Protein AF-A0A8B6GNI0-F1 (afdb_monomer)

Foldseek 3Di:
DPPDDPVVFLCVLVVVVPPPDPLLPDDLQVVLVVLLVSLVCDAGPVRHDAALVVLVVSLVVVQVVCCDPPSNDPDGCQDDPSNVNSNVSNVVSSVVNVVVVSHDDDDDDQCDPVNVVVLCPDPQLDLVDLRNLVSLLVVLCCNAEVPPPCPCVVVDDLQQKDWDADPVPRWIKIFGNDDPPPDPDPPDPPDPGHGIQTADPPDPSGNVVSSVVNSVD

Solvent-accessible surface area (backbone atoms only — not comparable to full-atom values): 13140 Å² total; per-residue (Å²): 135,82,84,74,59,80,65,69,65,72,50,45,71,54,60,77,66,74,57,86,66,64,66,86,74,48,55,63,66,61,40,23,56,50,42,34,51,49,52,72,66,57,51,46,98,88,68,45,77,55,39,35,69,53,52,53,50,50,55,52,48,53,46,50,54,43,45,31,85,91,64,52,44,88,74,46,67,89,76,40,75,77,19,50,65,23,49,50,45,42,51,52,47,41,52,51,28,36,74,73,62,33,57,68,84,86,74,80,79,78,85,46,73,68,57,48,50,57,50,55,72,30,81,65,28,26,71,90,41,75,65,12,32,52,45,34,42,56,48,50,48,45,76,32,64,36,90,76,60,65,79,65,61,84,78,60,55,86,71,45,48,41,79,48,65,42,87,88,79,68,44,44,29,34,31,62,62,64,83,89,76,87,68,98,75,77,91,75,83,76,67,93,70,70,63,47,38,58,50,44,87,94,46,95,76,20,56,36,61,48,41,54,55,59,72,75,105

InterPro domains:
  IPR052787 Mitochondrial antiviral-signaling domain-containing protein [PTHR21446] (9-215)

Mean predicted aligned error: 11.21 Å

Sequence (217 aa):
IVVGSPLSWGLNIWWEKQQHDEFEKFDFVRLNETLCHCYVDLRKGDGERYKASSLESIRHGINRYLKAPPHSKTFDIVKDSPFNDSNANFKAVLAESKRFGLGDVEHFPVINEVDRETLYTSMYLSSTTPTGLANKVQFDIRLYFCRRGIENMHSMTKCTFTIKTDIKTGLKYVTKAKDELTKNHRESDKELVSGVMPESPGSVYCPVASNENYIRR

Radius of gyration: 24.87 Å; Cα contacts (8 Å, |Δi|>4): 192; chains: 1; bounding box: 54×35×63 Å

Organism: Mytilus galloprovincialis (NCBI:txid29158)

Structure (mmCIF,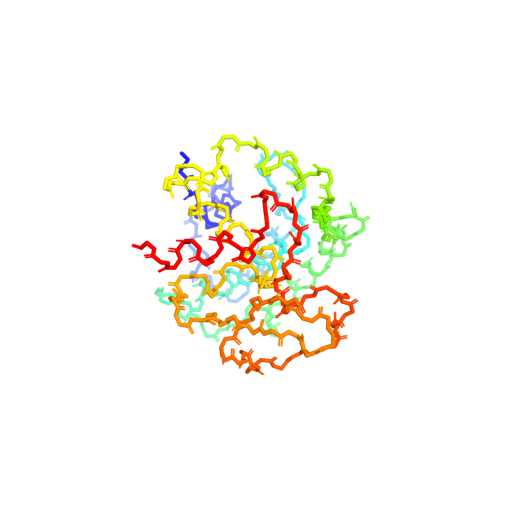 N/CA/C/O backbone):
data_AF-A0A8B6GNI0-F1
#
_entry.id   AF-A0A8B6GNI0-F1
#
loop_
_atom_site.group_PDB
_atom_site.id
_atom_site.type_symbol
_atom_site.label_atom_id
_atom_site.label_alt_id
_atom_site.label_comp_id
_atom_site.label_asym_id
_atom_site.label_entity_id
_atom_site.label_seq_id
_atom_site.pdbx_PDB_ins_code
_atom_site.Cartn_x
_atom_site.Cartn_y
_atom_site.Cartn_z
_atom_site.occupancy
_atom_site.B_iso_or_equiv
_atom_site.auth_seq_id
_atom_site.auth_comp_id
_atom_site.auth_asym_id
_atom_site.auth_atom_id
_atom_site.pdbx_PDB_model_num
ATOM 1 N N . ILE A 1 1 ? 7.442 17.185 7.221 1.00 30.41 1 ILE A N 1
ATOM 2 C CA . ILE A 1 1 ? 7.381 15.908 6.471 1.00 30.41 1 ILE A CA 1
ATOM 3 C C . ILE A 1 1 ? 6.907 16.255 5.071 1.00 30.41 1 ILE A C 1
ATOM 5 O O . ILE A 1 1 ? 5.714 16.411 4.850 1.00 30.41 1 ILE A O 1
ATOM 9 N N . VAL A 1 2 ? 7.847 16.534 4.169 1.00 24.67 2 VAL A N 1
ATOM 10 C CA . VAL A 1 2 ? 7.518 16.794 2.765 1.00 24.67 2 VAL A CA 1
ATOM 11 C C . VAL A 1 2 ? 7.334 15.427 2.125 1.00 24.67 2 VAL A C 1
ATOM 13 O O . VAL A 1 2 ? 8.274 14.641 2.054 1.00 24.67 2 VAL A O 1
ATOM 16 N N . VAL A 1 3 ? 6.097 15.112 1.754 1.00 28.05 3 VAL A N 1
ATOM 17 C CA . VAL A 1 3 ? 5.755 13.886 1.034 1.00 28.05 3 VAL A CA 1
ATOM 18 C C . VAL A 1 3 ? 6.337 14.026 -0.372 1.00 28.05 3 VAL A C 1
ATOM 20 O O . VAL A 1 3 ? 5.748 14.667 -1.239 1.00 28.05 3 VAL A O 1
ATOM 23 N N . GLY A 1 4 ? 7.545 13.500 -0.570 1.00 26.77 4 GLY A N 1
ATOM 24 C CA . GLY A 1 4 ? 8.177 13.420 -1.881 1.00 26.77 4 GLY A CA 1
ATOM 25 C C . GLY A 1 4 ? 7.388 12.466 -2.771 1.00 26.77 4 GLY A C 1
ATOM 26 O O . GLY A 1 4 ? 7.158 11.313 -2.408 1.00 26.77 4 GLY A O 1
ATOM 27 N N . SER A 1 5 ? 6.943 12.963 -3.924 1.00 31.05 5 SER A N 1
ATOM 28 C CA . SER A 1 5 ? 6.314 12.160 -4.973 1.00 31.05 5 SER A CA 1
ATOM 29 C C . SER A 1 5 ? 7.207 10.958 -5.335 1.00 31.05 5 SER A C 1
ATOM 31 O O . SER A 1 5 ? 8.416 11.147 -5.483 1.00 31.05 5 SER A O 1
ATOM 33 N N . PRO A 1 6 ? 6.655 9.749 -5.566 1.00 39.12 6 PRO A N 1
ATOM 34 C CA . PRO A 1 6 ? 7.420 8.584 -6.038 1.00 39.12 6 PRO A CA 1
ATOM 35 C C . PRO A 1 6 ? 8.232 8.857 -7.317 1.00 39.12 6 PRO A C 1
ATOM 37 O O . PRO A 1 6 ? 9.194 8.153 -7.614 1.00 39.12 6 PRO A O 1
ATOM 40 N N . LEU A 1 7 ? 7.857 9.901 -8.064 1.00 41.62 7 LEU A N 1
ATOM 41 C CA . LEU A 1 7 ? 8.540 10.353 -9.271 1.00 41.62 7 LEU A CA 1
ATOM 42 C C . LEU A 1 7 ? 9.922 10.964 -8.989 1.00 41.62 7 LEU A C 1
ATOM 44 O O . LEU A 1 7 ? 10.777 10.901 -9.863 1.00 41.62 7 LEU A O 1
ATOM 48 N N . SER A 1 8 ? 10.191 11.502 -7.790 1.00 33.97 8 SER A N 1
ATOM 49 C CA . SER A 1 8 ? 11.487 12.152 -7.522 1.00 33.97 8 SER A CA 1
ATOM 50 C C . SER A 1 8 ? 12.649 11.164 -7.388 1.00 33.97 8 SER A C 1
ATOM 52 O O . SER A 1 8 ? 13.798 11.575 -7.465 1.00 33.97 8 SER A O 1
ATOM 54 N N . TRP A 1 9 ? 12.370 9.872 -7.192 1.00 38.25 9 TRP A N 1
ATOM 55 C CA . TRP A 1 9 ? 13.404 8.847 -7.002 1.00 38.25 9 TRP A CA 1
ATOM 56 C C . TRP A 1 9 ? 13.747 8.112 -8.302 1.00 38.25 9 TRP A C 1
ATOM 58 O O . TRP A 1 9 ? 14.912 7.822 -8.548 1.00 38.25 9 TRP A O 1
ATOM 68 N N . GLY A 1 10 ? 12.759 7.868 -9.172 1.00 39.59 10 GLY A N 1
ATOM 69 C CA . GLY A 1 10 ? 12.990 7.243 -10.483 1.00 39.59 10 GLY A CA 1
ATOM 70 C C . GLY A 1 10 ? 13.714 8.152 -11.485 1.00 39.59 10 GLY A C 1
ATOM 71 O O . GLY A 1 10 ? 14.417 7.657 -12.361 1.00 39.59 10 GLY A O 1
ATOM 72 N N . LEU A 1 11 ? 13.581 9.475 -11.333 1.00 43.47 11 LEU A N 1
ATOM 73 C CA . LEU A 1 11 ? 14.250 10.473 -12.175 1.00 43.47 11 LEU A CA 1
ATOM 74 C C . LEU A 1 11 ? 15.737 10.684 -11.832 1.00 43.47 11 LEU A C 1
ATOM 76 O O . LEU A 1 11 ? 16.489 11.124 -12.698 1.00 43.47 11 LEU A O 1
ATOM 80 N N . ASN A 1 12 ? 16.195 10.329 -10.625 1.00 42.78 12 ASN A N 1
ATOM 81 C CA . ASN A 1 12 ? 17.588 10.576 -10.219 1.00 42.78 12 ASN A CA 1
ATOM 82 C C . ASN A 1 12 ? 18.618 9.749 -11.006 1.00 42.78 12 ASN A C 1
ATOM 84 O O . ASN A 1 12 ? 19.731 10.213 -11.221 1.00 42.78 12 ASN A O 1
ATOM 88 N N . ILE A 1 13 ? 18.243 8.575 -11.518 1.00 47.28 13 ILE A N 1
ATOM 89 C CA . ILE A 1 13 ? 19.165 7.720 -12.291 1.00 47.28 13 ILE A CA 1
ATOM 90 C C . ILE A 1 13 ? 19.462 8.301 -13.676 1.00 47.28 13 ILE A C 1
ATOM 92 O O . ILE A 1 13 ? 20.547 8.105 -14.217 1.00 47.28 13 ILE A O 1
ATOM 96 N N . TRP A 1 14 ? 18.512 9.052 -14.233 1.00 44.06 14 TRP A N 1
ATOM 97 C CA . TRP A 1 14 ? 18.704 9.792 -15.479 1.00 44.06 14 TRP A CA 1
ATOM 98 C C . TRP A 1 14 ? 19.433 11.120 -15.233 1.00 44.06 14 TRP A C 1
ATOM 100 O O . TRP A 1 14 ? 20.218 11.559 -16.070 1.00 44.06 14 TRP A O 1
ATOM 110 N N . TRP A 1 15 ? 19.234 11.721 -14.055 1.00 43.41 15 TRP A N 1
ATOM 111 C CA . TRP A 1 15 ? 19.858 12.982 -13.652 1.00 43.41 15 TRP A CA 1
ATOM 112 C C . TRP A 1 15 ? 21.364 12.854 -13.353 1.00 43.41 15 TRP A C 1
ATOM 114 O O . TRP A 1 15 ? 22.141 13.724 -13.740 1.00 43.41 15 TRP A O 1
ATOM 124 N N . GLU A 1 16 ? 21.810 11.758 -12.728 1.00 43.91 16 GLU A N 1
ATOM 125 C CA . GLU A 1 16 ? 23.221 11.576 -12.338 1.00 43.91 16 GLU A CA 1
ATOM 126 C C . GLU A 1 16 ? 24.180 11.333 -13.517 1.00 43.91 16 GLU A C 1
ATOM 128 O O . GLU A 1 16 ? 25.381 11.564 -13.386 1.00 43.91 16 GLU A O 1
ATOM 133 N N . LYS A 1 17 ? 23.677 10.923 -14.689 1.00 48.69 17 LYS A N 1
ATOM 134 C CA . LYS A 1 17 ? 24.512 10.605 -15.864 1.00 48.69 17 LYS A CA 1
ATOM 135 C C . LYS A 1 17 ? 24.658 11.734 -16.892 1.00 48.69 17 LYS A C 1
ATOM 137 O O . LYS A 1 17 ? 25.189 11.480 -17.969 1.00 48.69 17 LYS A O 1
ATOM 142 N N . GLN A 1 18 ? 24.217 12.964 -16.595 1.00 44.62 18 GLN A N 1
ATOM 143 C CA . GLN A 1 18 ? 24.329 14.126 -17.503 1.00 44.62 18 GLN A CA 1
ATOM 144 C C . GLN A 1 18 ? 23.826 13.876 -18.944 1.00 44.62 18 GLN A C 1
ATOM 146 O O . GLN A 1 18 ? 24.254 14.544 -19.885 1.00 44.62 18 GLN A O 1
ATOM 151 N N . GLN A 1 19 ? 22.890 12.947 -19.150 1.00 48.94 19 GLN A N 1
ATOM 152 C CA . GLN A 1 19 ? 22.183 12.843 -20.422 1.00 48.94 19 GLN A CA 1
ATOM 153 C C . GLN A 1 19 ? 20.9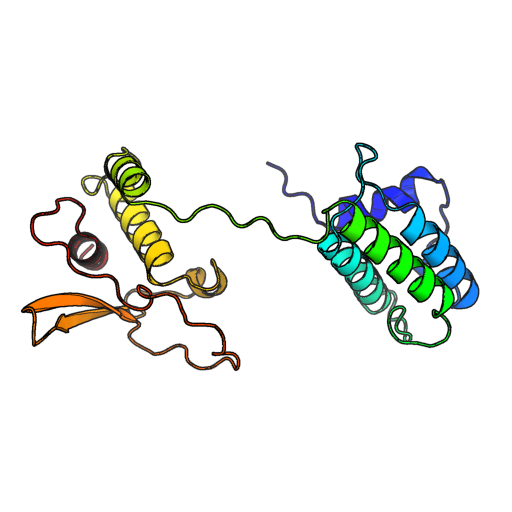49 13.738 -20.348 1.00 48.94 19 GLN A C 1
ATOM 155 O O . GLN A 1 19 ? 19.885 13.327 -19.904 1.00 48.94 19 GLN A O 1
ATOM 160 N N . HIS A 1 20 ? 21.113 14.985 -20.791 1.00 51.62 20 HIS A N 1
ATOM 161 C CA . HIS A 1 20 ? 20.029 15.957 -20.993 1.00 51.62 20 HIS A CA 1
ATOM 162 C C . HIS A 1 20 ? 19.099 15.608 -22.167 1.00 51.62 20 HIS A C 1
ATOM 164 O O . HIS A 1 20 ? 18.292 16.434 -22.593 1.00 51.62 20 HIS A O 1
ATOM 170 N N . ASP A 1 21 ? 19.203 14.397 -22.702 1.00 58.38 21 ASP A N 1
ATOM 171 C CA . ASP A 1 21 ? 18.349 13.956 -23.782 1.00 58.38 21 ASP A CA 1
ATOM 172 C C . ASP A 1 21 ? 17.002 13.515 -23.200 1.00 58.38 21 ASP A C 1
ATOM 174 O O . ASP A 1 21 ? 16.922 12.554 -22.435 1.00 58.38 21 ASP A O 1
ATOM 178 N N . GLU A 1 22 ? 15.938 14.231 -23.565 1.00 78.25 22 GLU A N 1
ATOM 179 C CA . GLU A 1 22 ? 14.550 13.856 -23.277 1.00 78.25 22 GLU A CA 1
ATOM 180 C C . GLU A 1 22 ? 14.275 12.463 -23.865 1.00 78.25 22 GLU A C 1
ATOM 182 O O . GLU A 1 22 ? 14.007 12.318 -25.062 1.00 78.25 22 GLU A O 1
ATOM 187 N N . PHE A 1 23 ? 14.376 11.417 -23.039 1.00 85.69 23 PHE A N 1
ATOM 188 C CA . PHE A 1 23 ? 14.200 10.020 -23.450 1.00 85.69 23 PHE A CA 1
ATOM 189 C C . PHE A 1 23 ? 12.811 9.753 -24.041 1.00 85.69 23 PHE A C 1
ATOM 191 O O . PHE A 1 23 ? 12.600 8.799 -24.789 1.00 85.69 23 PHE A O 1
ATOM 198 N N . GLU A 1 24 ? 11.855 10.632 -23.759 1.00 87.19 24 GLU A N 1
ATOM 199 C CA . GLU A 1 24 ? 10.527 10.638 -24.348 1.00 87.19 24 GLU A CA 1
ATOM 200 C C . GLU A 1 24 ? 10.560 10.940 -25.846 1.00 87.19 24 GLU A C 1
ATOM 202 O O . GLU A 1 24 ? 9.627 10.595 -26.564 1.00 87.19 24 GLU A O 1
ATOM 207 N N . LYS A 1 25 ? 11.633 11.536 -26.366 1.00 87.44 25 LYS A N 1
ATOM 208 C CA . LYS A 1 25 ? 11.830 11.772 -27.802 1.00 87.44 25 LYS A CA 1
ATOM 209 C C . LYS A 1 25 ? 12.529 10.614 -28.508 1.00 87.44 25 LYS A C 1
ATOM 211 O O . LYS A 1 25 ? 12.587 10.623 -29.734 1.00 87.44 25 LYS A O 1
ATOM 216 N N . PHE A 1 26 ? 13.021 9.615 -27.777 1.00 90.19 26 PHE A N 1
ATOM 217 C CA . PHE A 1 26 ? 13.701 8.475 -28.383 1.00 90.19 26 PHE A CA 1
ATOM 218 C C . PHE A 1 26 ? 12.753 7.648 -29.255 1.00 90.19 26 PHE A C 1
ATOM 220 O O . PHE A 1 26 ? 11.541 7.553 -29.007 1.00 90.19 26 PHE A O 1
ATOM 227 N N . ASP A 1 27 ? 13.333 7.059 -30.298 1.00 89.62 27 ASP A N 1
ATOM 228 C CA . ASP A 1 27 ? 12.708 5.978 -31.042 1.00 89.62 27 ASP A CA 1
ATOM 229 C C . ASP A 1 27 ? 12.754 4.676 -30.226 1.00 89.62 27 ASP A C 1
ATOM 231 O O . ASP A 1 27 ? 13.322 4.607 -29.133 1.00 89.62 27 ASP A O 1
ATOM 235 N N . PHE A 1 28 ? 12.113 3.627 -30.738 1.00 89.75 28 PHE A N 1
ATOM 236 C CA . PHE A 1 28 ? 12.019 2.361 -30.014 1.00 89.75 28 PHE A CA 1
ATOM 237 C C . PHE A 1 28 ? 13.381 1.673 -29.833 1.00 89.75 28 PHE A C 1
ATOM 239 O O . PHE A 1 28 ? 13.571 1.003 -28.821 1.00 89.75 28 PHE A O 1
ATOM 246 N N . VAL A 1 29 ? 14.329 1.854 -30.762 1.00 91.50 29 VAL A N 1
ATOM 247 C CA . VAL A 1 29 ? 15.661 1.231 -30.691 1.00 91.50 29 VAL A CA 1
ATOM 248 C C . VAL A 1 29 ? 16.464 1.857 -29.558 1.00 91.50 29 VAL A C 1
ATOM 250 O O . VAL A 1 29 ? 16.850 1.166 -28.615 1.00 91.50 29 VAL A O 1
ATOM 253 N N . ARG A 1 30 ? 16.634 3.184 -29.598 1.00 91.50 30 ARG A N 1
ATOM 254 C CA . ARG A 1 30 ? 17.406 3.918 -28.595 1.00 91.50 30 ARG A CA 1
ATOM 255 C C . ARG A 1 30 ? 16.764 3.827 -27.219 1.00 91.50 30 ARG A C 1
ATOM 257 O O . ARG A 1 30 ? 17.463 3.705 -26.213 1.00 91.50 30 ARG A O 1
ATOM 264 N N . LEU A 1 31 ? 15.432 3.853 -27.151 1.00 93.25 31 LEU A N 1
ATOM 265 C CA . LEU A 1 31 ? 14.724 3.670 -25.890 1.00 93.25 31 LEU A CA 1
ATOM 266 C C . LEU A 1 31 ? 14.950 2.268 -25.310 1.00 93.25 31 LEU A C 1
ATOM 268 O O . LEU A 1 31 ? 15.225 2.162 -24.118 1.00 93.25 31 LEU A O 1
ATOM 272 N N . ASN A 1 32 ? 14.876 1.208 -26.122 1.00 94.44 32 ASN A N 1
ATOM 273 C CA . ASN A 1 32 ? 15.149 -0.157 -25.664 1.00 94.44 32 ASN A CA 1
ATOM 274 C C . ASN A 1 32 ? 16.583 -0.296 -25.125 1.00 94.44 32 ASN A C 1
ATOM 276 O O . ASN A 1 32 ? 16.761 -0.779 -24.009 1.00 94.44 32 ASN A O 1
ATOM 280 N N . GLU A 1 33 ? 17.588 0.201 -25.850 1.00 93.75 33 GLU A N 1
ATOM 281 C CA . GLU A 1 33 ? 18.987 0.198 -25.390 1.00 93.75 33 GLU A CA 1
ATOM 282 C C . GLU A 1 33 ? 19.157 0.956 -24.070 1.00 93.75 33 GLU A C 1
ATOM 284 O O . GLU A 1 33 ? 19.795 0.477 -23.129 1.00 93.75 33 GLU A O 1
ATOM 289 N N . THR A 1 34 ? 18.526 2.123 -23.953 1.00 92.62 34 THR A N 1
ATOM 290 C CA . THR A 1 34 ? 18.636 2.926 -22.734 1.00 92.62 34 THR A CA 1
ATOM 291 C C . THR A 1 34 ? 17.959 2.236 -21.548 1.00 92.62 34 THR A C 1
ATOM 293 O O . THR A 1 34 ? 18.495 2.241 -20.439 1.00 92.62 34 THR A O 1
ATOM 296 N N . LEU A 1 35 ? 16.822 1.570 -21.770 1.00 93.81 35 LEU A N 1
ATOM 297 C CA . LEU A 1 35 ? 16.146 0.771 -20.746 1.00 93.81 35 LEU A CA 1
ATOM 298 C C . LEU A 1 35 ? 16.979 -0.445 -20.317 1.00 93.81 35 LEU A C 1
ATOM 300 O O . LEU A 1 35 ? 16.999 -0.756 -19.125 1.00 93.81 35 LEU A O 1
ATOM 304 N N . CYS A 1 36 ? 17.713 -1.090 -21.234 1.00 93.06 36 CYS A N 1
ATOM 305 C CA . CYS A 1 36 ? 18.649 -2.169 -20.896 1.00 93.06 36 CYS A CA 1
ATOM 306 C C . CYS A 1 36 ? 19.659 -1.729 -19.832 1.00 93.06 36 CYS A C 1
ATOM 308 O O . CYS A 1 36 ? 19.852 -2.445 -18.848 1.00 93.06 36 CYS A O 1
ATOM 310 N N . HIS A 1 37 ? 20.278 -0.560 -20.017 1.00 90.62 37 HIS A N 1
ATOM 311 C CA . HIS A 1 37 ? 21.235 0.000 -19.061 1.00 90.62 37 HIS A CA 1
ATOM 312 C C . HIS A 1 37 ? 20.547 0.491 -17.789 1.00 90.62 37 HIS A C 1
ATOM 314 O O . HIS A 1 37 ? 20.986 0.173 -16.685 1.00 90.62 37 HIS A O 1
ATOM 320 N N . CYS A 1 38 ? 19.430 1.206 -17.939 1.00 90.62 38 CYS A N 1
ATOM 321 C CA . CYS A 1 38 ? 18.663 1.739 -16.821 1.00 90.62 38 CYS A CA 1
ATOM 322 C C . CYS A 1 38 ? 18.303 0.632 -15.824 1.00 90.62 38 CYS A C 1
ATOM 324 O O . CYS A 1 38 ? 18.576 0.769 -14.635 1.00 90.62 38 CYS A O 1
ATOM 326 N N . TYR A 1 39 ? 17.763 -0.498 -16.294 1.00 93.19 39 TYR A N 1
ATOM 327 C CA . TYR A 1 39 ? 17.336 -1.572 -15.399 1.00 93.19 39 TYR A CA 1
ATOM 328 C C . TYR A 1 39 ? 18.479 -2.222 -14.620 1.00 93.19 39 TYR A C 1
ATOM 330 O O . TYR A 1 39 ? 18.296 -2.559 -13.451 1.00 93.19 39 TYR A O 1
ATOM 338 N N . VAL A 1 40 ? 19.650 -2.372 -15.236 1.00 90.88 40 VAL A N 1
ATOM 339 C CA . VAL A 1 40 ? 20.833 -2.953 -14.586 1.00 90.88 40 VAL A CA 1
ATOM 340 C C . VAL A 1 40 ? 21.416 -2.000 -13.541 1.00 90.88 40 VAL A C 1
ATOM 342 O O . VAL A 1 40 ? 21.808 -2.437 -12.452 1.00 90.88 40 VAL A O 1
ATOM 345 N N . ASP A 1 41 ? 21.400 -0.702 -13.837 1.00 89.88 41 ASP A N 1
ATOM 346 C CA . ASP A 1 41 ? 22.008 0.342 -13.011 1.00 89.88 41 ASP A CA 1
ATOM 347 C C . ASP A 1 41 ? 21.075 0.879 -11.913 1.00 89.88 41 ASP A C 1
ATOM 349 O O . ASP A 1 41 ? 21.521 1.617 -11.039 1.00 89.88 41 ASP A O 1
ATOM 353 N N . LEU A 1 42 ? 19.792 0.491 -11.905 1.00 89.06 42 LEU A 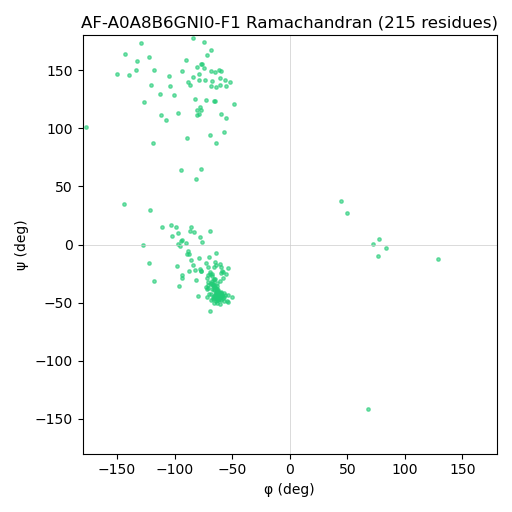N 1
ATOM 354 C CA . LEU A 1 42 ? 18.810 0.916 -10.901 1.00 89.06 42 LEU A CA 1
ATOM 355 C C . LEU A 1 42 ? 19.276 0.599 -9.472 1.00 89.06 42 LEU A C 1
ATOM 357 O O . LEU A 1 42 ? 19.265 -0.559 -9.038 1.00 89.06 42 LEU A O 1
ATOM 361 N N . ARG A 1 43 ? 19.630 1.637 -8.711 1.00 89.38 43 ARG A N 1
ATOM 362 C CA . ARG A 1 43 ? 19.969 1.566 -7.283 1.00 89.38 43 ARG A CA 1
ATOM 363 C C . ARG A 1 43 ? 19.240 2.649 -6.490 1.00 89.38 43 ARG A C 1
ATOM 365 O O . ARG A 1 43 ? 18.775 3.648 -7.044 1.00 89.38 43 ARG A O 1
ATOM 372 N N . LYS A 1 44 ? 19.091 2.414 -5.190 1.00 88.56 44 LYS A N 1
ATOM 373 C CA . LYS A 1 44 ? 18.679 3.434 -4.223 1.00 88.56 44 LYS A CA 1
ATOM 374 C C . LYS A 1 44 ? 19.789 4.484 -4.074 1.00 88.56 44 LYS A C 1
ATOM 376 O O . LYS A 1 44 ? 20.921 4.256 -4.491 1.00 88.56 44 LYS A O 1
ATOM 381 N N . GLY A 1 45 ? 19.479 5.609 -3.429 1.00 83.56 45 GLY A N 1
ATOM 382 C CA . GLY A 1 45 ? 20.459 6.680 -3.185 1.00 83.56 45 GLY A CA 1
ATOM 383 C C . GLY A 1 45 ? 21.636 6.283 -2.280 1.00 83.56 45 GLY A C 1
ATOM 384 O O . GLY A 1 45 ? 22.658 6.954 -2.286 1.00 83.56 45 GLY A O 1
ATOM 385 N N . ASP A 1 46 ? 21.514 5.191 -1.526 1.00 87.62 46 ASP A N 1
ATOM 386 C CA . ASP A 1 46 ? 22.586 4.589 -0.719 1.00 87.62 46 ASP A CA 1
ATOM 387 C C . ASP A 1 46 ? 23.411 3.538 -1.496 1.00 87.62 46 ASP A C 1
ATOM 389 O O . ASP A 1 46 ? 24.331 2.936 -0.947 1.00 87.62 46 ASP A O 1
ATOM 393 N N . GLY A 1 47 ? 23.095 3.306 -2.776 1.00 87.19 47 GLY A N 1
ATOM 394 C CA . GLY A 1 47 ? 23.721 2.286 -3.616 1.00 87.19 47 GLY A CA 1
ATOM 395 C C . GLY A 1 47 ? 23.125 0.881 -3.464 1.00 87.19 47 GLY A C 1
ATOM 396 O O . GLY A 1 47 ? 23.513 -0.024 -4.208 1.00 87.19 47 GLY A O 1
ATOM 397 N N . GLU A 1 48 ? 22.160 0.668 -2.563 1.00 89.12 48 GLU A N 1
ATOM 398 C CA . GLU A 1 48 ? 21.506 -0.629 -2.403 1.00 89.12 48 GLU A CA 1
ATOM 399 C C . GLU A 1 48 ? 20.559 -0.967 -3.564 1.00 89.12 48 GLU A C 1
ATOM 401 O O . GLU A 1 48 ? 20.095 -0.123 -4.338 1.00 89.12 48 GLU A O 1
ATOM 406 N N . ARG A 1 49 ? 20.213 -2.253 -3.669 1.00 89.44 49 ARG A N 1
ATOM 407 C CA . ARG A 1 49 ? 19.258 -2.758 -4.659 1.00 89.44 49 ARG A CA 1
ATOM 408 C C . ARG A 1 49 ? 17.815 -2.485 -4.240 1.00 89.44 49 ARG A C 1
ATOM 410 O O . ARG A 1 49 ? 17.453 -2.556 -3.066 1.00 89.44 49 ARG A O 1
ATOM 417 N N . TYR A 1 50 ? 16.959 -2.238 -5.226 1.00 91.38 50 TYR A N 1
ATOM 418 C CA . TYR A 1 50 ? 15.517 -2.158 -5.013 1.00 91.38 50 TYR A CA 1
ATOM 419 C C . TYR A 1 50 ? 14.886 -3.539 -4.789 1.00 91.38 50 TYR A C 1
ATOM 421 O O . TYR A 1 50 ? 15.335 -4.549 -5.342 1.00 91.38 50 TYR A O 1
ATOM 429 N N . LYS A 1 51 ? 13.777 -3.556 -4.033 1.00 92.50 51 LYS A N 1
ATOM 430 C CA . LYS A 1 51 ? 12.887 -4.720 -3.947 1.00 92.50 51 LYS A CA 1
ATOM 431 C C . LYS A 1 51 ? 12.300 -5.052 -5.317 1.00 92.50 51 LYS A C 1
ATOM 433 O O . LYS A 1 51 ? 12.061 -4.162 -6.135 1.00 92.50 51 LYS A O 1
ATOM 438 N N . ALA A 1 52 ? 12.008 -6.331 -5.535 1.00 93.00 52 ALA A N 1
ATOM 439 C CA . ALA A 1 52 ? 11.406 -6.827 -6.770 1.00 93.00 52 ALA A CA 1
ATOM 440 C C . ALA A 1 52 ? 10.110 -6.072 -7.131 1.00 93.00 52 ALA A C 1
ATOM 442 O O . ALA A 1 52 ? 9.923 -5.650 -8.270 1.00 93.00 52 ALA A O 1
ATOM 443 N N . SER A 1 53 ? 9.250 -5.820 -6.140 1.00 91.56 53 SER A N 1
ATOM 444 C CA . SER A 1 53 ? 8.004 -5.057 -6.305 1.00 91.56 53 SER A CA 1
ATOM 445 C C . SER A 1 53 ? 8.233 -3.586 -6.672 1.00 91.56 53 SER A C 1
ATOM 447 O O . SER A 1 53 ? 7.467 -3.010 -7.449 1.00 91.56 53 SER A O 1
ATOM 449 N N . SER A 1 54 ? 9.296 -2.971 -6.150 1.00 93.25 54 SER A N 1
ATOM 450 C CA . SER A 1 54 ? 9.674 -1.597 -6.485 1.00 93.25 54 SER A CA 1
ATOM 451 C C . SER A 1 54 ? 10.153 -1.492 -7.931 1.00 93.25 54 SER A C 1
ATOM 453 O O . SER A 1 54 ? 9.729 -0.581 -8.634 1.00 93.25 54 SER A O 1
ATOM 455 N N . LEU A 1 55 ? 10.968 -2.444 -8.398 1.00 94.12 55 LEU A N 1
ATOM 456 C CA . LEU A 1 55 ? 11.422 -2.503 -9.793 1.00 94.12 55 LEU A CA 1
ATOM 457 C C . LEU A 1 55 ? 10.243 -2.631 -10.769 1.00 94.12 55 LEU A C 1
ATOM 459 O O . LEU A 1 55 ? 10.177 -1.899 -11.755 1.00 94.12 55 LEU A O 1
ATOM 463 N N . GLU A 1 56 ? 9.278 -3.504 -10.464 1.00 94.56 56 GLU A N 1
ATOM 464 C CA . GLU A 1 56 ? 8.041 -3.636 -11.247 1.00 94.56 56 GLU A CA 1
ATOM 465 C C . GLU A 1 56 ? 7.243 -2.328 -11.275 1.00 94.56 56 GLU A C 1
ATOM 467 O O . GLU A 1 56 ? 6.813 -1.868 -12.335 1.00 94.56 56 GLU A O 1
ATOM 472 N N . SER A 1 57 ? 7.106 -1.678 -10.117 1.00 94.56 57 SER A N 1
ATOM 473 C CA . SER A 1 57 ? 6.412 -0.393 -10.004 1.00 94.56 57 SER A CA 1
ATOM 474 C C . SER A 1 57 ? 7.097 0.703 -10.824 1.00 94.56 57 SER A C 1
ATOM 476 O O . SER A 1 57 ? 6.414 1.479 -11.492 1.00 94.56 57 SER A O 1
ATOM 478 N N . ILE A 1 58 ? 8.433 0.746 -10.827 1.00 94.06 58 ILE A N 1
ATOM 479 C CA . ILE A 1 58 ? 9.221 1.685 -11.636 1.00 94.06 58 ILE A CA 1
ATOM 480 C C . ILE A 1 58 ? 8.988 1.425 -13.128 1.00 94.06 58 ILE A C 1
ATOM 482 O O . ILE A 1 58 ? 8.634 2.352 -13.854 1.00 94.06 58 ILE A O 1
ATOM 486 N N . ARG A 1 59 ? 9.101 0.172 -13.589 1.00 96.06 59 ARG A N 1
ATOM 487 C CA . ARG A 1 59 ? 8.869 -0.195 -14.996 1.00 96.06 59 ARG A CA 1
ATOM 488 C C . ARG A 1 59 ? 7.472 0.204 -15.469 1.00 96.06 59 ARG A C 1
ATOM 490 O O . ARG A 1 59 ? 7.324 0.838 -16.514 1.00 96.06 59 ARG A O 1
ATOM 497 N N . HIS A 1 60 ? 6.444 -0.126 -14.691 1.00 96.00 60 HIS A N 1
ATOM 498 C CA . HIS A 1 60 ? 5.072 0.260 -15.013 1.00 96.00 60 HIS A CA 1
ATOM 499 C C . HIS A 1 60 ? 4.851 1.774 -14.928 1.00 96.00 60 HIS A C 1
ATOM 501 O O . HIS A 1 60 ? 4.097 2.319 -15.733 1.00 96.00 60 HIS A O 1
ATOM 507 N N . GLY A 1 61 ? 5.531 2.458 -14.006 1.00 95.12 61 GLY A N 1
ATOM 508 C CA . GLY A 1 61 ? 5.539 3.914 -13.902 1.00 95.12 61 GLY A CA 1
ATOM 509 C C . GLY A 1 61 ? 6.085 4.584 -15.161 1.00 95.12 61 GLY A C 1
ATOM 510 O O . GLY A 1 61 ? 5.428 5.474 -15.696 1.00 95.12 61 GLY A O 1
ATOM 511 N N . ILE A 1 62 ? 7.219 4.102 -15.682 1.00 94.12 62 ILE A N 1
ATOM 512 C CA . ILE A 1 62 ? 7.816 4.588 -16.937 1.00 94.12 62 ILE A CA 1
ATOM 513 C C . ILE A 1 62 ? 6.862 4.339 -18.111 1.00 94.12 62 ILE A C 1
ATOM 515 O O . ILE A 1 62 ? 6.567 5.261 -18.868 1.00 94.12 62 ILE A O 1
ATOM 519 N N . ASN A 1 63 ? 6.309 3.125 -18.233 1.00 95.56 63 ASN A N 1
ATOM 520 C CA . ASN A 1 63 ? 5.352 2.804 -19.298 1.00 95.56 63 ASN A CA 1
ATOM 521 C C . ASN A 1 63 ? 4.120 3.722 -19.249 1.00 95.56 63 ASN A C 1
ATOM 523 O O . ASN A 1 63 ? 3.680 4.250 -20.267 1.00 95.56 63 ASN A O 1
ATOM 527 N N . ARG A 1 64 ? 3.569 3.946 -18.048 1.00 96.19 64 ARG A N 1
ATOM 528 C CA . ARG A 1 64 ? 2.422 4.840 -17.849 1.00 96.19 64 ARG A CA 1
ATOM 529 C C . ARG A 1 64 ? 2.769 6.280 -18.209 1.00 96.19 64 ARG A C 1
ATOM 531 O O . ARG A 1 64 ? 1.949 6.949 -18.822 1.00 96.19 64 ARG A O 1
ATOM 538 N N . TYR A 1 65 ? 3.951 6.747 -17.821 1.00 94.00 65 TYR A N 1
ATOM 539 C CA . TYR A 1 65 ? 4.424 8.097 -18.104 1.00 94.00 65 TYR A CA 1
ATOM 540 C C . TYR A 1 65 ? 4.559 8.353 -19.609 1.00 94.00 65 TYR A C 1
ATOM 542 O O . TYR A 1 65 ? 4.022 9.339 -20.102 1.00 94.00 65 TYR A O 1
ATOM 550 N N . LEU A 1 66 ? 5.176 7.429 -20.350 1.00 93.31 66 LEU A N 1
ATOM 551 C CA . LEU A 1 66 ? 5.323 7.539 -21.805 1.00 93.31 66 LEU A CA 1
ATOM 552 C C . LEU A 1 66 ? 3.974 7.538 -22.542 1.00 93.31 66 LEU A C 1
ATOM 554 O O . LEU A 1 66 ? 3.829 8.198 -23.568 1.00 93.31 66 LEU A O 1
ATOM 558 N N . LYS A 1 67 ? 2.978 6.816 -22.017 1.00 93.56 67 LYS A N 1
ATOM 559 C CA . LYS A 1 67 ? 1.622 6.751 -22.587 1.00 93.56 67 LYS A CA 1
ATOM 560 C C . LYS A 1 67 ? 0.729 7.924 -22.190 1.00 93.56 67 LYS A C 1
ATOM 562 O O . LYS A 1 67 ? -0.270 8.180 -22.859 1.00 93.56 67 LYS A O 1
ATOM 567 N N . ALA A 1 68 ? 1.038 8.608 -21.094 1.00 92.19 68 ALA A N 1
ATOM 568 C CA . ALA A 1 68 ? 0.260 9.748 -20.637 1.00 92.19 68 ALA A CA 1
ATOM 569 C C . ALA A 1 68 ? 0.550 10.996 -21.496 1.00 92.19 68 ALA A C 1
ATOM 571 O O . ALA A 1 68 ? 1.634 11.117 -22.078 1.00 92.19 68 ALA A O 1
ATOM 572 N N . PRO A 1 69 ? -0.385 11.959 -21.562 1.00 90.62 69 PRO A N 1
ATOM 573 C CA . PRO A 1 69 ? -0.088 13.283 -22.096 1.00 90.62 69 PRO A CA 1
ATOM 574 C C . PRO A 1 69 ? 1.082 13.931 -21.330 1.00 90.62 69 PRO A C 1
ATOM 576 O O . PRO A 1 69 ? 1.145 13.786 -20.106 1.00 90.62 69 PRO A O 1
ATOM 579 N N . PRO A 1 70 ? 1.992 14.658 -22.006 1.00 89.38 70 PRO A N 1
ATOM 580 C CA . PRO A 1 70 ? 1.953 15.052 -23.422 1.00 89.38 70 PRO A CA 1
ATOM 581 C C . PRO A 1 70 ? 2.525 14.008 -24.399 1.00 89.38 70 PRO A C 1
ATOM 583 O O . PRO A 1 70 ? 2.295 14.114 -25.601 1.00 89.38 70 PRO A O 1
ATOM 586 N N . HIS A 1 71 ? 3.237 12.994 -23.904 1.00 88.88 71 HIS A N 1
ATOM 587 C CA . HIS A 1 71 ? 4.078 12.104 -24.718 1.00 88.88 71 HIS A CA 1
ATOM 588 C C . HIS A 1 71 ? 3.287 11.129 -25.588 1.00 88.88 71 HIS A C 1
ATOM 590 O O . HIS A 1 71 ? 3.693 10.860 -26.717 1.00 88.88 71 HIS A O 1
ATOM 596 N N . SER A 1 72 ? 2.156 10.630 -25.075 1.00 91.69 72 SER A N 1
ATOM 597 C CA . SER A 1 72 ? 1.148 9.839 -25.804 1.00 91.69 72 SER A CA 1
ATOM 598 C C . SER A 1 72 ? 1.730 8.741 -26.710 1.00 91.69 72 SER A C 1
ATOM 600 O O . SE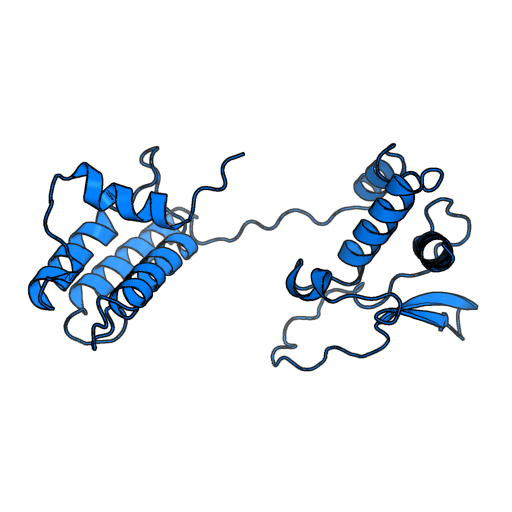R A 1 72 ? 1.238 8.507 -27.817 1.00 91.69 72 SER A O 1
ATOM 602 N N . LYS A 1 73 ? 2.803 8.071 -26.266 1.00 91.31 73 LYS A N 1
ATOM 603 C CA . LYS A 1 73 ? 3.450 7.001 -27.032 1.00 91.31 73 LYS A CA 1
ATOM 604 C C . LYS A 1 73 ? 2.463 5.862 -27.277 1.00 91.31 73 LYS A C 1
ATOM 606 O O . LYS A 1 73 ? 1.733 5.448 -26.378 1.00 91.31 73 LYS A O 1
ATOM 611 N N . THR A 1 74 ? 2.466 5.342 -28.500 1.00 92.19 74 THR A N 1
ATOM 612 C CA . THR A 1 74 ? 1.555 4.273 -28.934 1.00 92.19 74 THR A CA 1
ATOM 613 C C . THR A 1 74 ? 2.045 2.874 -28.566 1.00 92.19 74 THR A C 1
ATOM 615 O O . THR A 1 74 ? 1.243 1.944 -28.548 1.00 92.19 74 THR A O 1
ATOM 618 N N . PHE A 1 75 ? 3.334 2.725 -28.255 1.00 92.81 75 PHE A N 1
ATOM 619 C CA . PHE A 1 75 ? 3.953 1.450 -27.901 1.00 92.81 75 PHE A CA 1
ATOM 620 C C . PHE A 1 75 ? 3.914 1.164 -26.391 1.00 92.81 75 PHE A C 1
ATOM 622 O O . PHE A 1 75 ? 3.796 2.062 -25.555 1.00 92.81 75 PHE A O 1
ATOM 629 N N . ASP A 1 76 ? 4.037 -0.111 -26.034 1.00 94.81 76 ASP A N 1
ATOM 630 C CA . ASP A 1 76 ? 4.141 -0.627 -24.674 1.00 94.81 76 ASP A CA 1
ATOM 631 C C . ASP A 1 76 ? 5.534 -1.209 -24.415 1.00 94.81 76 ASP A C 1
ATOM 633 O O . ASP A 1 76 ? 5.872 -2.281 -24.916 1.00 94.81 76 ASP A O 1
ATOM 637 N N . ILE A 1 77 ? 6.322 -0.548 -23.561 1.00 96.00 77 ILE A N 1
ATOM 638 C CA . ILE A 1 77 ? 7.694 -0.990 -23.252 1.00 96.00 77 ILE A CA 1
ATOM 639 C C . ILE A 1 77 ? 7.745 -2.350 -22.533 1.00 96.00 77 ILE A C 1
ATOM 641 O O . ILE A 1 77 ? 8.800 -2.969 -22.431 1.00 96.00 77 ILE A O 1
ATOM 645 N N . VAL A 1 78 ? 6.613 -2.826 -22.005 1.00 95.19 78 VAL A N 1
ATOM 646 C CA . VAL A 1 78 ? 6.511 -4.094 -21.270 1.00 95.19 78 VAL A CA 1
ATOM 647 C C . VAL A 1 78 ? 6.108 -5.254 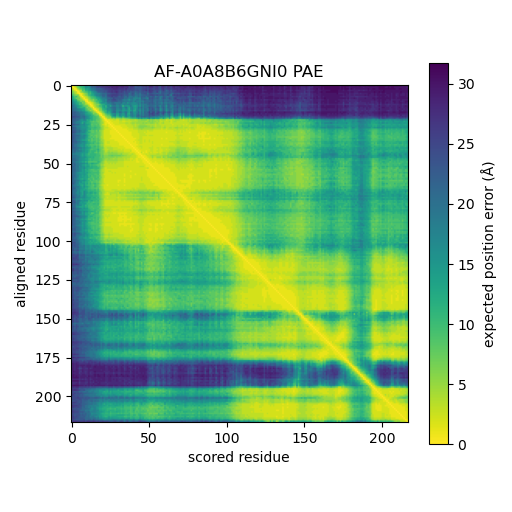-22.181 1.00 95.19 78 VAL A C 1
ATOM 649 O O . VAL A 1 78 ? 6.432 -6.402 -21.875 1.00 95.19 78 VAL A O 1
ATOM 652 N N . LYS A 1 79 ? 5.363 -4.982 -23.258 1.00 94.44 79 LYS A N 1
ATOM 653 C CA . LYS A 1 79 ? 4.709 -6.023 -24.069 1.00 94.44 79 LYS A CA 1
ATOM 654 C C . LYS A 1 79 ? 5.181 -6.074 -25.514 1.00 94.44 79 LYS A C 1
ATOM 656 O O . LYS A 1 79 ? 5.154 -7.154 -26.099 1.00 94.44 79 LYS A O 1
ATOM 661 N N . ASP A 1 80 ? 5.568 -4.941 -26.086 1.00 96.38 80 ASP A N 1
ATOM 662 C CA . ASP A 1 80 ? 5.842 -4.871 -27.513 1.00 96.38 80 ASP A CA 1
ATOM 663 C C . ASP A 1 80 ? 7.226 -5.445 -27.829 1.00 96.38 80 ASP A C 1
ATOM 665 O O . ASP A 1 80 ? 8.202 -5.224 -27.108 1.00 96.38 80 ASP A O 1
ATOM 669 N N . SER A 1 81 ? 7.319 -6.163 -28.950 1.00 95.44 81 SER A N 1
ATOM 670 C CA . SER A 1 81 ? 8.530 -6.883 -29.354 1.00 95.44 81 SER A CA 1
ATOM 671 C C . SER A 1 81 ? 9.802 -6.034 -29.507 1.00 95.44 81 SER A C 1
ATOM 673 O O . SER A 1 81 ? 10.874 -6.592 -29.266 1.00 95.44 81 SER A O 1
ATOM 675 N N . PRO A 1 82 ? 9.762 -4.724 -29.853 1.00 95.00 82 PRO A N 1
ATOM 676 C CA . PRO A 1 82 ? 10.972 -3.899 -29.887 1.00 95.00 82 PRO A CA 1
ATOM 677 C C . PRO A 1 82 ? 11.693 -3.785 -28.537 1.00 95.00 82 PRO A C 1
ATOM 679 O O . PRO A 1 82 ? 12.856 -3.401 -28.508 1.00 95.00 82 PRO A O 1
ATOM 682 N N . PHE A 1 83 ? 11.026 -4.129 -27.430 1.00 96.44 83 PHE A N 1
ATOM 683 C CA . PHE A 1 83 ? 11.570 -4.036 -26.075 1.00 96.44 83 PHE A CA 1
ATOM 684 C C . PHE A 1 83 ? 12.001 -5.392 -25.497 1.00 96.44 83 PHE A C 1
ATOM 686 O O . PHE A 1 83 ? 12.136 -5.542 -24.283 1.00 96.44 83 PHE A O 1
ATOM 693 N N . ASN A 1 84 ? 12.178 -6.421 -26.330 1.00 96.19 84 ASN A N 1
ATOM 694 C CA . ASN A 1 84 ? 12.518 -7.765 -25.854 1.00 96.19 84 ASN A CA 1
ATOM 695 C C . ASN A 1 84 ? 13.835 -7.807 -25.061 1.00 96.19 84 ASN A C 1
ATOM 697 O O . ASN A 1 84 ? 13.879 -8.466 -24.020 1.00 96.19 84 ASN A O 1
ATOM 701 N N . ASP A 1 85 ? 14.866 -7.078 -25.496 1.00 96.25 85 ASP A N 1
ATOM 702 C CA . ASP A 1 85 ? 16.177 -7.084 -24.832 1.00 96.25 85 ASP A CA 1
ATOM 703 C C . ASP A 1 85 ? 16.113 -6.418 -23.456 1.00 96.25 85 ASP A C 1
ATOM 705 O O . ASP A 1 85 ? 16.533 -7.001 -22.452 1.00 96.25 85 ASP A O 1
ATOM 709 N N . SER A 1 86 ? 15.498 -5.234 -23.369 1.00 95.94 86 SER A N 1
ATOM 710 C CA . SER A 1 86 ? 15.317 -4.553 -22.082 1.00 95.94 86 SER A CA 1
ATOM 711 C C . SER A 1 86 ? 14.438 -5.363 -21.135 1.00 95.94 86 SER A C 1
ATOM 713 O O . SER A 1 86 ? 14.728 -5.438 -19.940 1.00 95.94 86 SER A O 1
ATOM 715 N N . ASN A 1 87 ? 13.425 -6.063 -21.651 1.00 97.31 87 ASN A N 1
ATOM 716 C CA . ASN A 1 87 ? 12.613 -6.981 -20.858 1.00 97.31 87 ASN A CA 1
ATOM 717 C C . ASN A 1 87 ? 13.385 -8.231 -20.403 1.00 97.31 87 ASN A C 1
ATOM 719 O O . ASN A 1 87 ? 13.123 -8.732 -19.306 1.00 97.31 87 ASN A O 1
ATOM 723 N N . ALA A 1 88 ? 14.334 -8.740 -21.192 1.00 97.12 88 ALA A N 1
ATOM 724 C CA . ALA A 1 88 ? 15.218 -9.829 -20.777 1.00 97.12 88 ALA A CA 1
ATOM 725 C C . ALA A 1 88 ? 16.152 -9.380 -19.640 1.00 97.12 88 ALA A C 1
ATOM 727 O O . ALA A 1 88 ? 16.215 -10.047 -18.603 1.00 97.12 88 ALA A O 1
ATOM 728 N N . ASN A 1 89 ? 16.777 -8.206 -19.773 1.00 95.44 89 ASN A N 1
ATOM 729 C CA . ASN A 1 89 ? 17.603 -7.613 -18.718 1.00 95.44 89 ASN A CA 1
ATOM 730 C C . ASN A 1 89 ? 16.794 -7.347 -17.448 1.00 95.44 89 ASN A C 1
ATOM 732 O O . ASN A 1 89 ? 17.223 -7.705 -16.353 1.00 95.44 89 ASN A O 1
ATOM 736 N N . PHE A 1 90 ? 15.589 -6.790 -17.583 1.00 96.56 90 PHE A N 1
ATOM 737 C CA . PHE A 1 90 ? 14.700 -6.552 -16.450 1.00 96.56 90 PHE A CA 1
ATOM 738 C C . PHE A 1 90 ? 14.390 -7.845 -15.688 1.00 96.56 90 PHE A C 1
ATOM 740 O O . PHE A 1 90 ? 14.470 -7.881 -14.460 1.00 96.56 90 PHE A O 1
ATOM 747 N N . LYS A 1 91 ? 14.084 -8.937 -16.402 1.00 96.62 91 LYS A N 1
ATOM 748 C CA . LYS A 1 91 ? 13.847 -10.253 -15.786 1.00 96.62 91 LYS A CA 1
ATOM 749 C C . LYS A 1 91 ? 15.087 -10.780 -15.064 1.00 96.62 91 LYS A C 1
ATOM 751 O O . LYS A 1 91 ? 14.942 -11.347 -13.983 1.00 96.62 91 LYS A O 1
ATOM 756 N N . ALA A 1 92 ? 16.280 -10.582 -15.624 1.00 95.81 92 ALA A N 1
ATOM 757 C CA . ALA A 1 92 ? 17.533 -10.974 -14.981 1.00 95.81 92 ALA A CA 1
ATOM 758 C C . ALA A 1 92 ? 17.771 -10.190 -13.679 1.00 95.81 92 ALA A C 1
ATOM 760 O O . ALA A 1 92 ? 18.035 -10.797 -12.641 1.00 95.81 92 ALA A O 1
ATOM 761 N N . VAL A 1 93 ? 17.578 -8.867 -13.703 1.00 94.38 93 VAL A N 1
ATOM 762 C CA . VAL A 1 93 ? 17.667 -8.006 -12.510 1.00 94.38 93 VAL A CA 1
ATOM 763 C C . VAL A 1 93 ? 16.637 -8.425 -11.459 1.00 94.38 93 VAL A C 1
ATOM 765 O O . VAL A 1 93 ? 16.961 -8.530 -10.278 1.00 94.38 93 VAL A O 1
ATOM 768 N N . LEU A 1 94 ? 15.406 -8.740 -11.873 1.00 94.81 94 LEU A N 1
ATOM 769 C CA . LEU A 1 94 ? 14.354 -9.205 -10.972 1.00 94.81 94 LEU A CA 1
ATOM 770 C C . LEU A 1 94 ? 14.707 -10.547 -10.313 1.00 94.81 94 LEU A C 1
ATOM 772 O O . LEU A 1 94 ? 14.502 -10.716 -9.109 1.00 94.81 94 LEU A O 1
ATOM 776 N N . ALA A 1 95 ? 15.234 -11.499 -11.088 1.00 94.44 95 ALA A N 1
ATOM 777 C CA . ALA A 1 95 ? 15.682 -12.794 -10.584 1.00 94.44 95 ALA A CA 1
ATOM 778 C C . ALA A 1 95 ? 16.848 -12.640 -9.598 1.00 94.44 95 ALA A C 1
ATOM 780 O O . ALA A 1 95 ? 16.855 -13.276 -8.543 1.00 94.44 95 ALA A O 1
ATOM 781 N N . GLU A 1 96 ? 17.794 -11.750 -9.898 1.00 93.00 96 GLU A N 1
ATOM 782 C CA . GLU A 1 96 ? 18.903 -11.436 -9.007 1.00 93.00 96 GLU A CA 1
ATOM 783 C C . GLU A 1 96 ? 18.413 -10.802 -7.696 1.00 93.00 96 GLU A C 1
ATOM 785 O O . GLU A 1 96 ? 18.772 -11.285 -6.623 1.00 93.00 96 GLU A O 1
ATOM 790 N N . SER A 1 97 ? 17.539 -9.789 -7.750 1.00 91.25 97 SER A N 1
ATOM 791 C CA . SER A 1 97 ? 16.956 -9.180 -6.545 1.00 91.25 97 SER A CA 1
ATOM 792 C C . SER A 1 97 ? 16.238 -10.211 -5.670 1.00 91.25 97 SER A C 1
ATOM 794 O O . SER A 1 97 ? 16.410 -10.208 -4.452 1.00 91.25 97 SER A O 1
ATOM 796 N N . LYS A 1 98 ? 15.483 -11.139 -6.272 1.00 91.88 98 LYS A N 1
ATOM 797 C CA . LYS A 1 98 ? 14.838 -12.240 -5.536 1.00 91.88 98 LYS A CA 1
ATOM 798 C C . LYS A 1 98 ? 15.856 -13.176 -4.883 1.00 91.88 98 LYS A C 1
ATOM 800 O O . LYS A 1 98 ? 15.658 -13.562 -3.737 1.00 91.88 98 LYS A O 1
ATOM 805 N N . ARG A 1 99 ? 16.967 -13.489 -5.561 1.00 92.44 99 ARG A N 1
ATOM 806 C CA . ARG A 1 99 ? 18.061 -14.305 -5.001 1.00 92.44 99 ARG A CA 1
ATOM 807 C C . ARG A 1 99 ? 18.686 -13.672 -3.753 1.00 92.44 99 ARG A C 1
ATOM 809 O O . ARG A 1 99 ? 19.121 -14.394 -2.867 1.00 92.44 99 ARG A O 1
ATOM 816 N N . PHE A 1 100 ? 18.711 -12.343 -3.670 1.00 88.88 100 PHE A N 1
ATOM 817 C CA . PHE A 1 100 ? 19.187 -11.599 -2.498 1.00 88.88 100 PHE A CA 1
ATOM 818 C C . PHE A 1 100 ? 18.131 -11.432 -1.387 1.00 88.88 100 PHE A C 1
ATOM 820 O O . PHE A 1 100 ? 18.339 -10.643 -0.472 1.00 88.88 100 PHE A O 1
ATOM 827 N N . GLY A 1 101 ? 16.989 -12.126 -1.457 1.00 89.75 101 GLY A N 1
ATOM 828 C CA . GLY A 1 101 ? 15.918 -12.015 -0.456 1.00 89.75 101 GLY A CA 1
ATOM 829 C C . GLY A 1 101 ? 15.058 -10.753 -0.592 1.00 89.75 101 GLY A C 1
ATOM 830 O O . GLY A 1 101 ? 14.143 -10.531 0.191 1.00 89.75 101 GLY A O 1
ATOM 831 N N . LEU A 1 102 ? 15.276 -9.933 -1.626 1.00 89.62 102 LEU A N 1
ATOM 832 C CA . LEU A 1 102 ? 14.489 -8.718 -1.887 1.00 89.62 102 LEU A CA 1
ATOM 833 C C . LEU A 1 102 ? 13.205 -9.003 -2.690 1.00 89.62 102 LEU A C 1
ATOM 835 O O . LEU A 1 102 ? 12.609 -8.095 -3.281 1.00 89.62 102 LEU A O 1
ATOM 839 N N . GLY A 1 103 ? 12.817 -10.278 -2.765 1.00 86.06 103 GLY A N 1
ATOM 840 C CA . GLY A 1 103 ? 11.579 -10.748 -3.379 1.00 86.06 103 GLY A CA 1
ATOM 841 C C . GLY A 1 103 ? 10.390 -10.767 -2.425 1.00 86.06 103 GLY A C 1
ATOM 842 O O . GLY A 1 103 ? 9.254 -10.690 -2.890 1.00 86.06 103 GLY A O 1
ATOM 843 N N . ASP A 1 104 ? 10.658 -10.834 -1.122 1.00 83.81 104 ASP A N 1
ATOM 844 C CA . ASP A 1 104 ? 9.639 -11.123 -0.125 1.00 83.81 104 ASP A CA 1
ATOM 845 C C . ASP A 1 104 ? 9.016 -9.853 0.461 1.00 83.81 104 ASP A C 1
ATOM 847 O O . ASP A 1 104 ? 9.625 -8.777 0.554 1.00 83.81 104 ASP A O 1
ATOM 851 N N . VAL A 1 105 ? 7.748 -9.989 0.844 1.00 80.19 105 VAL A N 1
ATOM 852 C CA . VAL A 1 105 ? 7.000 -8.964 1.565 1.00 80.19 105 VAL A CA 1
ATOM 853 C C . VAL A 1 105 ? 7.067 -9.303 3.045 1.00 80.19 105 VAL A C 1
ATOM 855 O O . VAL A 1 105 ? 6.511 -10.301 3.494 1.00 80.19 105 VAL A O 1
ATOM 858 N N . GLU A 1 106 ? 7.742 -8.451 3.807 1.00 78.69 106 GLU A N 1
ATOM 859 C CA . GLU A 1 106 ? 7.717 -8.520 5.263 1.00 78.69 106 GLU A CA 1
ATOM 860 C C . GLU A 1 106 ? 6.394 -7.937 5.757 1.00 78.69 106 GLU A C 1
ATOM 862 O O . GLU A 1 106 ? 6.098 -6.756 5.555 1.00 78.69 106 GLU A O 1
ATOM 867 N N . HIS A 1 107 ? 5.583 -8.783 6.382 1.00 78.62 107 HIS A N 1
ATOM 868 C CA . HIS A 1 107 ? 4.360 -8.353 7.039 1.00 78.62 107 HIS A CA 1
ATOM 869 C C . HIS A 1 107 ? 4.670 -7.909 8.466 1.00 78.62 107 HIS A C 1
ATOM 871 O O . HIS A 1 107 ? 5.412 -8.575 9.188 1.00 78.62 107 HIS A O 1
ATOM 877 N N . PHE A 1 108 ? 4.071 -6.793 8.884 1.00 79.50 108 PHE A N 1
ATOM 878 C CA . PHE A 1 108 ? 4.096 -6.407 10.289 1.00 79.50 108 PHE A CA 1
ATOM 879 C C . PHE A 1 108 ? 3.419 -7.490 11.138 1.00 79.50 108 PHE A C 1
ATOM 881 O O . PHE A 1 108 ? 2.433 -8.084 10.687 1.00 79.50 108 PHE A O 1
ATOM 888 N N . PRO A 1 109 ? 3.925 -7.751 12.356 1.00 82.75 109 PRO A N 1
ATOM 889 C CA . PRO A 1 109 ? 3.283 -8.688 13.259 1.00 82.75 109 PRO A CA 1
ATOM 890 C C . PRO A 1 109 ? 1.859 -8.229 13.580 1.00 82.75 109 PRO A C 1
ATOM 892 O O . PRO A 1 109 ? 1.553 -7.034 13.609 1.00 82.75 109 PRO A O 1
ATOM 895 N N . VAL A 1 110 ? 0.983 -9.200 13.827 1.00 83.19 110 VAL A N 1
ATOM 896 C CA . VAL A 1 110 ? -0.388 -8.933 14.265 1.00 83.19 110 VAL A CA 1
ATOM 897 C C . VAL A 1 110 ? -0.344 -8.255 15.634 1.00 83.19 110 VAL A C 1
ATOM 899 O O . VAL A 1 110 ? 0.395 -8.695 16.513 1.00 83.19 110 VAL A O 1
ATOM 902 N N . ILE A 1 111 ? -1.155 -7.208 15.814 1.00 86.12 111 ILE A N 1
ATOM 903 C CA . ILE A 1 111 ? -1.339 -6.549 17.113 1.00 86.12 111 ILE A CA 1
ATOM 904 C C . ILE A 1 111 ? -1.874 -7.593 18.091 1.00 86.12 111 ILE A C 1
ATOM 906 O O . ILE A 1 111 ? -3.001 -8.074 17.935 1.00 86.12 111 ILE A O 1
ATOM 910 N N . ASN A 1 112 ? -1.060 -7.956 19.078 1.00 87.12 112 ASN A N 1
ATOM 911 C CA . ASN A 1 112 ? -1.449 -8.944 20.073 1.00 87.12 112 ASN A CA 1
ATOM 912 C C . ASN A 1 112 ? -2.273 -8.294 21.201 1.00 87.12 112 ASN A C 1
ATOM 914 O O . ASN A 1 112 ? -2.542 -7.091 21.215 1.00 87.12 112 ASN A O 1
ATOM 918 N N . GLU A 1 113 ? -2.720 -9.109 22.152 1.00 85.81 113 GLU A N 1
ATOM 919 C CA . GLU A 1 113 ? -3.580 -8.650 23.242 1.00 85.81 113 GLU A CA 1
ATOM 920 C C . GLU A 1 113 ? -2.879 -7.679 24.206 1.00 85.81 113 GLU A C 1
ATOM 922 O O . GLU A 1 113 ? -3.502 -6.713 24.647 1.00 85.81 113 GLU A O 1
ATOM 927 N N . VAL A 1 114 ? -1.579 -7.869 24.449 1.00 89.38 114 VAL A N 1
ATOM 928 C CA . VAL A 1 114 ? -0.751 -6.999 25.303 1.00 89.38 114 VAL A CA 1
ATOM 929 C C . VAL A 1 114 ? -0.520 -5.639 24.638 1.00 89.38 114 VAL A C 1
ATOM 931 O O . VAL A 1 114 ? -0.656 -4.592 25.277 1.00 89.38 114 VAL A O 1
ATOM 934 N N . ASP A 1 115 ? -0.242 -5.632 23.332 1.00 91.06 115 ASP A N 1
ATOM 935 C CA . ASP A 1 115 ? -0.116 -4.401 22.545 1.00 91.06 115 ASP A CA 1
ATOM 936 C C . ASP A 1 115 ? -1.435 -3.624 22.563 1.00 91.06 115 ASP A C 1
ATOM 938 O O . ASP A 1 115 ? -1.462 -2.405 22.745 1.00 91.06 115 ASP A O 1
ATOM 942 N N . ARG A 1 116 ? -2.556 -4.339 22.421 1.00 88.88 116 ARG A N 1
ATOM 943 C CA . ARG A 1 116 ? -3.897 -3.756 22.459 1.00 88.88 116 ARG A CA 1
ATOM 944 C C . ARG A 1 116 ? -4.218 -3.150 23.825 1.00 88.88 116 ARG A C 1
ATOM 946 O O . ARG A 1 116 ? -4.759 -2.047 23.876 1.00 88.88 116 ARG A O 1
ATOM 953 N N . GLU A 1 117 ? -3.865 -3.819 24.919 1.00 90.00 117 GLU A N 1
ATOM 954 C CA . GLU A 1 117 ? -4.022 -3.280 26.274 1.00 90.00 117 GLU A CA 1
ATOM 955 C C . GLU A 1 117 ? -3.179 -2.013 26.483 1.00 90.00 117 GLU A C 1
ATOM 957 O O . GLU A 1 117 ? -3.679 -0.998 26.976 1.00 90.00 117 GLU A O 1
ATOM 962 N N . THR A 1 118 ? -1.929 -2.027 26.022 1.00 93.00 118 THR A N 1
ATOM 963 C CA . THR A 1 118 ? -1.032 -0.860 26.059 1.00 93.00 118 THR A CA 1
ATOM 964 C C . THR A 1 118 ? -1.610 0.320 25.268 1.00 93.00 118 THR A C 1
ATOM 966 O O . THR A 1 118 ? -1.580 1.466 25.719 1.00 93.00 118 THR A O 1
ATOM 969 N N . LEU A 1 119 ? -2.199 0.061 24.098 1.00 92.94 119 LEU A N 1
ATOM 970 C CA . LEU A 1 119 ? -2.851 1.095 23.294 1.00 92.94 119 LEU A CA 1
ATOM 971 C C . LEU A 1 119 ? -4.083 1.665 24.004 1.00 92.94 119 LEU A C 1
ATOM 973 O O . LEU A 1 119 ? -4.243 2.886 24.067 1.00 92.94 119 LEU A O 1
ATOM 977 N N . TYR A 1 120 ? -4.943 0.805 24.554 1.00 91.75 120 TYR A N 1
ATOM 978 C CA . TYR A 1 120 ? -6.174 1.219 25.232 1.00 91.75 120 TYR A CA 1
ATOM 979 C C . TYR A 1 120 ? -5.938 1.978 26.539 1.00 91.75 120 TYR A C 1
ATOM 981 O O . TYR A 1 120 ? -6.719 2.871 26.863 1.00 91.75 120 TYR A O 1
ATOM 989 N N . THR A 1 121 ? -4.862 1.671 27.261 1.00 91.75 121 THR A N 1
ATOM 990 C CA . THR A 1 121 ? -4.469 2.388 28.487 1.00 91.75 121 THR A CA 1
ATOM 991 C C . THR A 1 121 ? -3.774 3.722 28.199 1.00 91.75 121 THR A C 1
ATOM 993 O O . THR A 1 121 ? -3.612 4.546 29.101 1.00 91.75 121 THR A O 1
ATOM 996 N N . SER A 1 122 ? -3.388 3.979 26.945 1.00 92.81 122 SER A N 1
ATOM 997 C CA . SER A 1 122 ? -2.745 5.233 26.561 1.00 92.81 122 SER A CA 1
ATOM 998 C C . SER A 1 122 ? -3.700 6.429 26.640 1.00 92.81 122 SER A C 1
ATOM 1000 O O . SER A 1 122 ? -4.895 6.342 26.343 1.00 92.81 122 SER A O 1
ATOM 1002 N N . MET A 1 123 ? -3.147 7.610 26.934 1.00 91.81 123 MET A N 1
ATOM 1003 C CA . MET A 1 123 ? -3.920 8.859 26.942 1.00 91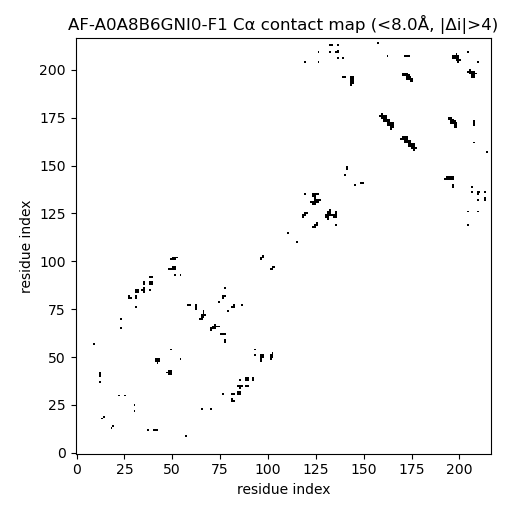.81 123 MET A CA 1
ATOM 1004 C C . MET A 1 123 ? -4.578 9.177 25.586 1.00 91.81 123 MET A C 1
ATOM 1006 O O . MET A 1 123 ? -5.582 9.886 25.538 1.00 91.81 123 MET A O 1
ATOM 1010 N N . TYR A 1 124 ? -4.045 8.632 24.487 1.00 93.44 124 TYR A N 1
ATOM 1011 C CA . TYR A 1 124 ? -4.521 8.890 23.129 1.00 93.44 124 TYR A CA 1
ATOM 1012 C C . TYR A 1 124 ? -5.809 8.146 22.768 1.00 93.44 124 TYR A C 1
ATOM 1014 O O . TYR A 1 124 ? -6.511 8.607 21.867 1.00 93.44 124 TYR A O 1
ATOM 1022 N N . LEU A 1 125 ? -6.121 7.035 23.449 1.00 94.25 125 LEU A N 1
ATOM 1023 C CA . LEU A 1 125 ? -7.348 6.244 23.255 1.00 94.25 125 LEU A CA 1
ATOM 1024 C C . LEU A 1 125 ? -8.312 6.341 24.450 1.00 94.25 125 LEU A C 1
ATOM 1026 O O . LEU A 1 125 ? -9.255 5.557 24.567 1.00 94.25 125 LEU A O 1
ATOM 1030 N N . SER A 1 126 ? -8.099 7.314 25.339 1.00 90.88 126 SER A N 1
ATOM 1031 C CA . SER A 1 126 ? -8.930 7.489 26.528 1.00 90.88 126 SER A CA 1
ATOM 1032 C C . SER A 1 126 ? -10.373 7.862 26.171 1.00 90.88 126 SER A C 1
ATOM 1034 O O . SER A 1 126 ? -10.632 8.898 25.554 1.00 90.88 126 SER A O 1
ATOM 1036 N N . SER A 1 127 ? -11.333 7.063 26.639 1.00 88.06 127 SER A N 1
ATOM 1037 C CA . SER A 1 127 ? -12.769 7.287 26.423 1.00 88.06 127 SER A CA 1
ATOM 1038 C C . SER A 1 127 ? -13.334 8.490 27.196 1.00 88.06 127 SER A C 1
ATOM 1040 O O . SER A 1 127 ? -14.460 8.916 26.928 1.00 88.06 127 SER A O 1
ATOM 1042 N N . THR A 1 128 ? -12.567 9.069 28.129 1.00 89.69 128 THR A N 1
ATOM 1043 C CA . THR A 1 128 ? -12.985 10.236 28.924 1.00 89.69 128 THR A CA 1
ATOM 1044 C C . THR A 1 128 ? -12.897 11.548 28.147 1.00 89.69 128 THR A C 1
ATOM 1046 O O . THR A 1 128 ? -13.618 12.496 28.457 1.00 89.69 128 THR A O 1
ATOM 1049 N N . THR A 1 129 ? -12.069 11.606 27.100 1.00 91.88 129 THR A N 1
ATOM 1050 C CA . THR A 1 129 ? -11.913 12.796 26.252 1.00 91.88 129 THR A CA 1
ATOM 1051 C C . THR A 1 129 ? -12.622 12.601 24.907 1.00 91.88 129 THR A C 1
ATOM 1053 O O . THR A 1 129 ? -12.611 11.491 24.373 1.00 91.88 129 THR A O 1
ATOM 1056 N N . PRO A 1 130 ? -13.220 13.649 24.305 1.00 92.31 130 PRO A N 1
ATOM 1057 C CA . PRO A 1 130 ? -13.839 13.530 22.982 1.00 92.31 130 PRO A CA 1
ATOM 1058 C C . PRO A 1 130 ? -12.865 13.016 21.910 1.00 92.31 130 PRO A C 1
ATOM 1060 O O . PRO A 1 130 ? -13.212 12.126 21.135 1.00 92.31 130 PRO A O 1
ATOM 1063 N N . THR A 1 131 ? -11.631 13.530 21.902 1.00 94.06 131 THR A N 1
ATOM 1064 C CA . THR A 1 131 ? -10.586 13.122 20.952 1.00 94.06 131 THR A CA 1
ATOM 1065 C C . THR A 1 131 ? -10.147 11.679 21.176 1.00 94.06 131 THR A C 1
ATOM 1067 O O . THR A 1 131 ? -10.056 10.917 20.216 1.00 94.06 131 THR A O 1
ATOM 1070 N N . GLY A 1 132 ? -9.919 11.274 22.428 1.00 94.44 132 GLY A N 1
ATOM 1071 C CA . GLY A 1 132 ? -9.510 9.906 22.740 1.00 94.44 132 GLY A CA 1
ATOM 1072 C C . GLY A 1 132 ? -10.595 8.880 22.415 1.00 94.44 132 GLY A C 1
ATOM 1073 O O . GLY A 1 132 ? -10.294 7.844 21.825 1.00 94.44 132 GLY A O 1
ATOM 1074 N N . LEU A 1 133 ? -11.868 9.206 22.668 1.00 93.62 133 LEU A N 1
ATOM 1075 C CA . LEU A 1 133 ? -13.001 8.374 22.258 1.00 93.62 133 LEU A CA 1
ATOM 1076 C C . LEU A 1 133 ? -13.064 8.211 20.732 1.00 93.62 133 LEU A C 1
ATOM 1078 O O . LEU A 1 133 ? -13.227 7.094 20.242 1.00 93.62 133 LEU A O 1
ATOM 1082 N N . ALA A 1 134 ? -12.902 9.304 19.978 1.00 93.19 134 ALA A N 1
ATOM 1083 C CA . ALA A 1 134 ? -12.885 9.258 18.517 1.00 93.19 134 ALA A CA 1
ATOM 1084 C C . ALA A 1 134 ? -11.719 8.406 17.988 1.00 93.19 134 ALA A C 1
ATOM 1086 O O . ALA A 1 134 ? -11.921 7.551 17.125 1.00 93.19 134 ALA A O 1
ATOM 1087 N N . ASN A 1 135 ? -10.516 8.586 18.539 1.00 94.88 135 ASN A N 1
ATOM 1088 C CA . ASN A 1 135 ? -9.341 7.796 18.176 1.00 94.88 135 ASN A CA 1
ATOM 1089 C C . ASN A 1 135 ? -9.544 6.311 18.475 1.00 94.88 135 ASN A C 1
ATOM 1091 O O . ASN A 1 135 ? -9.228 5.476 17.629 1.00 94.88 135 ASN A O 1
ATOM 1095 N N . LYS A 1 136 ? -10.107 5.985 19.644 1.00 94.38 136 LYS A N 1
ATOM 1096 C CA . LYS A 1 136 ? -10.385 4.606 20.048 1.00 94.38 136 LYS A CA 1
ATOM 1097 C C . LYS A 1 136 ? -11.351 3.929 19.087 1.00 94.38 136 LYS A C 1
ATOM 1099 O O . LYS A 1 136 ? -11.040 2.863 18.571 1.00 94.38 136 LYS A O 1
ATOM 1104 N N . VAL A 1 137 ? -12.484 4.564 18.790 1.00 93.19 137 VAL A N 1
ATOM 1105 C CA . VAL A 1 137 ? -13.470 4.002 17.855 1.00 93.19 137 VAL A CA 1
ATOM 1106 C C . VAL A 1 137 ? -12.877 3.846 16.457 1.00 93.19 137 VAL A C 1
ATOM 1108 O O . VAL A 1 137 ? -13.074 2.819 15.816 1.00 93.19 137 VAL A O 1
ATOM 1111 N N . GLN A 1 138 ? -12.090 4.815 15.991 1.00 91.00 138 GLN A N 1
ATOM 1112 C CA . GLN A 1 138 ? -11.404 4.720 14.703 1.00 91.00 138 GLN A CA 1
ATOM 1113 C C . GLN A 1 138 ? -10.331 3.620 14.675 1.00 91.00 138 GLN A C 1
ATOM 1115 O O . GLN A 1 138 ? -10.131 2.984 13.640 1.00 91.00 138 GLN A O 1
ATOM 1120 N N . PHE A 1 139 ? -9.629 3.379 15.783 1.00 92.31 139 PHE A N 1
ATOM 1121 C CA . PHE A 1 139 ? -8.716 2.247 15.926 1.00 92.31 139 PHE A CA 1
ATOM 1122 C C . PHE A 1 139 ? -9.477 0.918 15.887 1.00 92.31 139 PHE A C 1
ATOM 1124 O O . PHE A 1 139 ? -9.146 0.064 15.068 1.00 92.31 139 PHE A O 1
ATOM 1131 N N . ASP A 1 140 ? -10.541 0.779 16.681 1.00 91.94 140 ASP A N 1
ATOM 1132 C CA . ASP A 1 140 ? -11.360 -0.434 16.733 1.00 91.94 140 ASP A CA 1
ATOM 1133 C C . ASP A 1 140 ? -11.975 -0.735 15.352 1.00 91.94 140 ASP A C 1
ATOM 1135 O O . ASP A 1 140 ? -11.924 -1.865 14.871 1.00 91.94 140 ASP A O 1
ATOM 1139 N N . ILE A 1 141 ? -12.482 0.277 14.638 1.00 90.06 141 ILE A N 1
ATOM 1140 C CA . ILE A 1 141 ? -13.002 0.090 13.275 1.00 90.06 141 ILE A CA 1
ATOM 1141 C C . ILE A 1 141 ? -11.916 -0.432 12.324 1.00 90.06 141 ILE A C 1
ATOM 1143 O O . ILE A 1 141 ? -12.182 -1.325 11.515 1.00 90.06 141 ILE A O 1
ATOM 1147 N N . ARG A 1 142 ? -10.687 0.089 12.416 1.00 87.75 142 ARG A N 1
ATOM 1148 C CA . ARG A 1 142 ? -9.569 -0.397 11.595 1.00 87.75 142 ARG A CA 1
ATOM 1149 C C . ARG A 1 142 ? -9.195 -1.831 11.944 1.00 87.75 142 ARG A C 1
ATOM 1151 O O . ARG A 1 142 ? -9.044 -2.639 11.034 1.00 87.75 142 ARG A O 1
ATOM 1158 N N . LEU A 1 143 ? -9.123 -2.142 13.234 1.00 87.69 143 LEU A N 1
ATOM 1159 C CA . LEU A 1 143 ? -8.769 -3.465 13.731 1.00 87.69 143 LEU A CA 1
ATOM 1160 C C . LEU A 1 143 ? -9.774 -4.539 13.283 1.00 87.69 143 LEU A C 1
ATOM 1162 O O . LEU A 1 143 ? -9.363 -5.602 12.831 1.00 87.69 143 LEU A O 1
ATOM 1166 N N . TYR A 1 144 ? -11.080 -4.260 13.367 1.00 86.31 144 TYR A N 1
ATOM 1167 C CA . TYR A 1 144 ? -12.119 -5.267 13.110 1.00 86.31 144 TYR A CA 1
ATOM 1168 C C . TYR A 1 144 ? -12.656 -5.289 11.668 1.00 86.31 144 TYR A C 1
ATOM 1170 O O . TYR A 1 144 ? -13.148 -6.329 11.218 1.00 86.31 144 TYR A O 1
ATOM 1178 N N . PHE A 1 145 ? -12.599 -4.172 10.930 1.00 81.50 145 PHE A N 1
ATOM 1179 C CA . PHE A 1 145 ? -13.273 -4.050 9.626 1.00 81.50 145 PHE A CA 1
ATOM 1180 C C . PHE A 1 145 ? -12.365 -3.701 8.438 1.00 81.50 145 PHE A C 1
ATOM 1182 O O . PHE A 1 145 ? -12.796 -3.872 7.293 1.00 81.50 145 PHE A O 1
ATOM 1189 N N . CYS A 1 146 ? -11.132 -3.227 8.647 1.00 74.19 146 CYS A N 1
ATOM 1190 C CA . CYS A 1 146 ? -10.286 -2.717 7.559 1.00 74.19 146 CYS A CA 1
ATOM 1191 C C . CYS A 1 146 ? -9.323 -3.762 6.984 1.00 74.19 146 CYS A C 1
ATOM 1193 O O . CYS A 1 146 ? -8.108 -3.580 6.985 1.00 74.19 146 CYS A O 1
ATOM 1195 N N . ARG A 1 147 ? -9.887 -4.817 6.381 1.00 67.88 147 ARG A N 1
ATOM 1196 C CA . ARG A 1 147 ? -9.141 -5.890 5.687 1.00 67.88 147 ARG A CA 1
ATOM 1197 C C . ARG A 1 147 ? -8.237 -5.399 4.542 1.00 67.88 147 ARG A C 1
ATOM 1199 O O . ARG A 1 147 ? -7.307 -6.090 4.152 1.00 67.88 147 ARG A O 1
ATOM 1206 N N . ARG A 1 148 ? -8.536 -4.231 3.957 1.00 67.75 148 ARG A N 1
ATOM 1207 C CA . ARG A 1 148 ? -7.839 -3.660 2.782 1.00 67.75 148 ARG A CA 1
ATOM 1208 C C . ARG A 1 148 ? -7.229 -2.285 3.069 1.00 67.75 148 ARG A C 1
ATOM 1210 O O . ARG A 1 148 ? -7.140 -1.432 2.191 1.00 67.75 148 ARG A O 1
ATOM 1217 N N . GLY A 1 149 ? -6.844 -2.046 4.321 1.00 67.06 149 GLY A N 1
ATOM 1218 C CA . GLY A 1 149 ? -6.337 -0.745 4.746 1.00 67.06 149 GLY A CA 1
ATOM 1219 C C . GLY A 1 149 ? -7.422 0.334 4.720 1.00 67.06 149 GLY A C 1
ATOM 1220 O O . GLY A 1 149 ? -8.567 0.088 5.091 1.00 67.06 149 GLY A O 1
ATOM 1221 N N . ILE A 1 150 ? -7.051 1.549 4.311 1.00 68.06 150 ILE A N 1
ATOM 1222 C CA . ILE A 1 150 ? -7.865 2.761 4.505 1.00 68.06 150 ILE A CA 1
ATOM 1223 C C . ILE A 1 150 ? -8.774 3.143 3.325 1.00 68.06 150 ILE A C 1
ATOM 1225 O O . ILE A 1 150 ? -9.439 4.173 3.408 1.00 68.06 150 ILE A O 1
ATOM 1229 N N . GLU A 1 151 ? -8.828 2.342 2.252 1.00 68.69 151 GLU A N 1
ATOM 1230 C CA . GLU A 1 151 ? -9.508 2.684 0.983 1.00 68.69 151 GLU A CA 1
ATOM 1231 C C . GLU A 1 151 ? -10.946 3.192 1.204 1.00 68.69 151 GLU A C 1
ATOM 1233 O O . GLU A 1 151 ? -11.315 4.253 0.706 1.00 68.69 151 GLU A O 1
ATOM 1238 N N . ASN A 1 152 ? -11.713 2.518 2.064 1.00 71.12 152 ASN A N 1
ATOM 1239 C CA . ASN A 1 152 ? -13.125 2.837 2.310 1.00 71.12 152 ASN A CA 1
ATOM 1240 C C . ASN A 1 152 ? -13.352 3.748 3.528 1.00 71.12 152 ASN A C 1
ATOM 1242 O O . ASN A 1 152 ? -14.492 4.098 3.825 1.00 71.12 152 ASN A O 1
ATOM 1246 N N . MET A 1 153 ? -12.296 4.138 4.255 1.00 77.75 153 MET A N 1
ATOM 1247 C CA . MET A 1 153 ? -12.443 4.873 5.520 1.00 77.75 153 MET A CA 1
ATOM 1248 C C . MET A 1 153 ? -13.053 6.260 5.329 1.00 77.75 153 MET A C 1
ATOM 1250 O O . MET A 1 153 ? -13.853 6.701 6.150 1.00 77.75 153 MET A O 1
ATOM 1254 N N . HIS A 1 154 ? -12.675 6.936 4.244 1.00 79.81 154 HIS A N 1
ATOM 1255 C CA . HIS A 1 154 ? -13.092 8.306 3.956 1.00 79.81 154 HIS A CA 1
ATOM 1256 C C . HIS A 1 154 ? -14.594 8.429 3.649 1.00 79.81 154 HIS A C 1
ATOM 1258 O O . HIS A 1 154 ? -15.173 9.490 3.851 1.00 79.81 154 HIS A O 1
ATOM 1264 N N . SER A 1 155 ? -15.224 7.351 3.177 1.00 80.56 155 SER A N 1
ATOM 1265 C CA . SER A 1 155 ? -16.643 7.307 2.812 1.00 80.56 155 SER A CA 1
ATOM 1266 C C . SER A 1 155 ? -17.543 6.744 3.917 1.00 80.56 155 SER A C 1
ATOM 1268 O O . SER A 1 155 ? -18.749 6.601 3.710 1.00 80.56 155 SER A O 1
ATOM 1270 N N . MET A 1 156 ? -16.988 6.373 5.077 1.00 82.69 156 MET A N 1
ATOM 1271 C CA . MET A 1 156 ? -17.788 5.818 6.168 1.00 82.69 156 MET A CA 1
ATOM 1272 C C . MET A 1 156 ? -18.626 6.887 6.865 1.00 82.69 156 MET A C 1
ATOM 1274 O O . MET A 1 156 ? -18.182 8.003 7.117 1.00 82.69 156 MET A O 1
ATOM 1278 N N . THR A 1 157 ? -19.842 6.504 7.238 1.00 86.38 157 THR A N 1
ATOM 1279 C CA . THR A 1 157 ? -20.796 7.348 7.963 1.00 86.38 157 THR A CA 1
ATOM 1280 C C . THR A 1 157 ? -21.322 6.611 9.194 1.00 86.38 1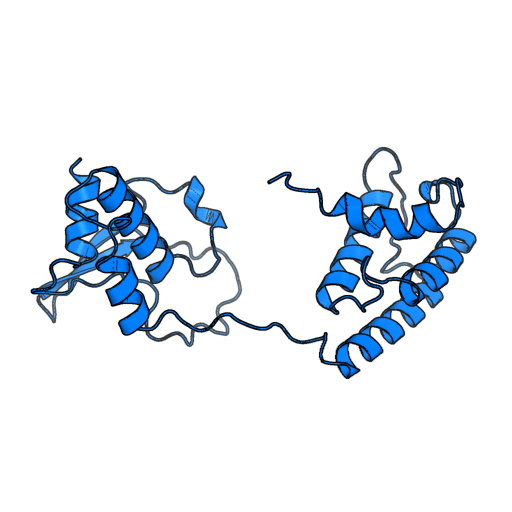57 THR A C 1
ATOM 1282 O O . THR A 1 157 ? -21.089 5.411 9.359 1.00 86.38 157 THR A O 1
ATOM 1285 N N . LYS A 1 158 ? -22.102 7.297 10.044 1.00 84.94 158 LYS A N 1
ATOM 1286 C CA . LYS A 1 158 ? -22.782 6.668 11.194 1.00 84.94 158 LYS A CA 1
ATOM 1287 C C . LYS A 1 158 ? -23.664 5.473 10.777 1.00 84.94 158 LYS A C 1
ATOM 1289 O O . LYS A 1 158 ? -23.859 4.562 11.570 1.00 84.94 158 LYS A O 1
ATOM 1294 N N . CYS A 1 159 ? -24.149 5.443 9.531 1.00 85.88 159 CYS A N 1
ATOM 1295 C CA . CYS A 1 159 ? -24.992 4.372 8.991 1.00 85.88 159 CYS A CA 1
ATOM 1296 C C . CYS A 1 159 ? -24.204 3.207 8.371 1.00 85.88 159 CYS A C 1
ATOM 1298 O O . CYS A 1 159 ? -24.810 2.223 7.952 1.00 85.88 159 CYS A O 1
ATOM 1300 N N . THR A 1 160 ? -22.873 3.301 8.276 1.00 85.25 160 THR A N 1
ATOM 1301 C CA . THR A 1 160 ? -22.035 2.210 7.754 1.00 85.25 160 THR A CA 1
ATOM 1302 C C . THR A 1 160 ? -22.076 0.989 8.668 1.00 85.25 160 THR A C 1
ATOM 1304 O O . THR A 1 160 ? -21.979 -0.139 8.185 1.00 85.25 160 THR A O 1
ATOM 1307 N N . PHE A 1 161 ? -22.266 1.201 9.971 1.00 88.56 161 PHE A N 1
ATOM 1308 C CA . PHE A 1 161 ? -22.281 0.150 10.977 1.00 88.56 161 PHE A CA 1
ATOM 1309 C C . PHE A 1 161 ? -23.629 0.066 11.686 1.00 88.56 161 PHE A C 1
ATOM 1311 O O . PHE A 1 161 ? -24.332 1.057 11.860 1.00 88.56 161 PHE A O 1
ATOM 1318 N N . THR A 1 162 ? -23.973 -1.138 12.119 1.00 90.31 162 THR A N 1
ATOM 1319 C CA . THR A 1 162 ? -25.153 -1.425 12.928 1.00 90.31 162 THR A CA 1
ATOM 1320 C C . THR A 1 162 ? -24.763 -2.325 14.093 1.00 90.31 162 THR A C 1
ATOM 1322 O O . THR A 1 162 ? -23.815 -3.107 13.993 1.00 90.31 162 THR A O 1
ATOM 1325 N N . ILE A 1 163 ? -25.480 -2.196 15.204 1.00 92.69 163 ILE A N 1
ATOM 1326 C CA . ILE A 1 163 ? -25.292 -3.028 16.390 1.00 92.69 163 ILE A CA 1
ATOM 1327 C C . ILE A 1 163 ? -26.381 -4.089 16.385 1.00 92.69 163 ILE A C 1
ATOM 1329 O O . ILE A 1 163 ? -27.564 -3.777 16.245 1.00 92.69 163 ILE A O 1
ATOM 1333 N N . LYS A 1 164 ? -25.971 -5.342 16.535 1.00 92.00 164 LYS A N 1
ATOM 1334 C CA . LYS A 1 164 ? -26.858 -6.496 16.659 1.00 92.00 164 LYS A CA 1
ATOM 1335 C C . LYS A 1 164 ? -26.568 -7.210 17.971 1.00 92.00 164 LYS A C 1
ATOM 1337 O O . LYS A 1 164 ? -25.502 -7.032 18.554 1.00 92.00 164 LYS A O 1
ATOM 1342 N N . THR A 1 165 ? -27.517 -8.021 18.413 1.00 94.50 165 THR A N 1
ATOM 1343 C CA . THR A 1 165 ? -27.363 -8.894 19.577 1.00 94.50 165 THR A CA 1
ATOM 1344 C C . THR A 1 165 ? -27.376 -10.331 19.096 1.00 94.50 165 THR A C 1
ATOM 1346 O O . THR A 1 165 ? -28.258 -10.723 18.331 1.00 94.50 165 THR A O 1
ATOM 1349 N N . ASP A 1 166 ? -26.386 -11.108 19.516 1.00 90.75 166 ASP A N 1
ATOM 1350 C CA . ASP A 1 166 ? -26.363 -12.539 19.260 1.00 90.75 166 ASP A CA 1
ATOM 1351 C C . ASP A 1 166 ? -27.402 -13.234 20.148 1.00 90.75 166 ASP A C 1
ATOM 1353 O O . ASP A 1 166 ? -27.394 -13.104 21.369 1.00 90.75 166 ASP A O 1
ATOM 1357 N N . ILE A 1 167 ? -28.304 -13.988 19.521 1.00 90.19 167 ILE A N 1
ATOM 1358 C CA . ILE A 1 167 ? -29.398 -14.700 20.190 1.00 90.19 167 ILE A CA 1
ATOM 1359 C C . ILE A 1 167 ? -28.854 -15.789 21.127 1.00 90.19 167 ILE A C 1
ATOM 1361 O O . ILE A 1 167 ? -29.485 -16.098 22.133 1.00 90.19 167 ILE A O 1
ATOM 1365 N N . LYS A 1 168 ? -27.692 -16.378 20.814 1.00 89.38 168 LYS A N 1
ATOM 1366 C CA . LYS A 1 168 ? -27.126 -17.485 21.599 1.00 89.38 168 LYS A CA 1
ATOM 1367 C C . LYS A 1 168 ? -26.427 -17.006 22.863 1.00 89.38 168 LYS A C 1
ATOM 1369 O O . LYS A 1 168 ? -26.583 -17.618 23.913 1.00 89.38 168 LYS A O 1
ATOM 1374 N N . THR A 1 169 ? -25.630 -15.949 22.749 1.00 89.00 169 THR A N 1
ATOM 1375 C CA . THR A 1 169 ? -24.806 -15.441 23.856 1.00 89.00 169 THR A CA 1
ATOM 1376 C C . THR A 1 169 ? -25.452 -14.267 24.589 1.00 89.00 169 THR A C 1
ATOM 1378 O O . THR A 1 169 ? -25.055 -13.957 25.708 1.00 89.00 169 THR A O 1
ATOM 1381 N N . GLY A 1 170 ? -26.433 -13.600 23.974 1.00 90.62 170 GLY A N 1
ATOM 1382 C CA . GLY A 1 170 ? -27.014 -12.352 24.470 1.00 90.62 170 GLY A CA 1
ATOM 1383 C C . GLY A 1 170 ? -26.090 -11.139 24.321 1.00 90.62 170 GLY A C 1
ATOM 1384 O O . GLY A 1 170 ? -26.480 -10.034 24.697 1.00 90.62 170 GLY A O 1
ATOM 1385 N N . LEU A 1 171 ? -24.886 -11.321 23.770 1.00 92.56 171 LEU A N 1
ATOM 1386 C CA . LEU A 1 171 ? -23.881 -10.271 23.643 1.00 92.56 171 LEU A CA 1
ATOM 1387 C C . LEU A 1 171 ? -24.108 -9.428 22.396 1.00 92.56 171 LEU A C 1
ATOM 1389 O O . LEU A 1 171 ? -24.511 -9.918 21.335 1.00 92.56 171 LEU A O 1
ATOM 1393 N N . LYS A 1 172 ? -23.821 -8.135 22.515 1.00 94.50 172 LYS A N 1
ATOM 1394 C CA . LYS A 1 172 ? -23.856 -7.219 21.381 1.00 94.50 172 LYS A CA 1
ATOM 1395 C C . LYS A 1 172 ? -22.619 -7.377 20.505 1.00 94.50 172 LYS A C 1
ATOM 1397 O O . LYS A 1 172 ? -21.540 -7.759 20.948 1.00 94.50 172 LYS A O 1
ATOM 1402 N N . TYR A 1 173 ? -22.756 -7.007 19.244 1.00 93.31 173 TYR A N 1
ATOM 1403 C CA . TYR A 1 173 ? -21.636 -6.848 18.333 1.00 93.31 173 TYR A CA 1
ATOM 1404 C C . TYR A 1 173 ? -21.956 -5.786 17.286 1.00 93.31 173 TYR A C 1
ATOM 1406 O O . TYR A 1 173 ? -23.103 -5.615 16.864 1.00 93.31 173 TYR A O 1
ATOM 1414 N N . VAL A 1 174 ? -20.931 -5.060 16.853 1.00 92.12 174 VAL A N 1
ATOM 1415 C CA . VAL A 1 174 ? -21.024 -4.139 15.719 1.00 92.12 174 VAL A CA 1
ATOM 1416 C C . VAL A 1 174 ? -20.714 -4.918 14.440 1.00 92.12 174 VAL A C 1
ATOM 1418 O O . VAL A 1 174 ? -19.808 -5.752 14.406 1.00 92.12 174 VAL A O 1
ATOM 1421 N N . THR A 1 175 ? -21.453 -4.645 13.370 1.00 90.19 175 THR A N 1
ATOM 1422 C CA . THR A 1 175 ? -21.221 -5.203 12.031 1.00 90.19 175 THR A CA 1
ATOM 1423 C C . THR A 1 175 ? -21.527 -4.159 10.955 1.00 90.19 175 THR A C 1
ATOM 1425 O O . THR A 1 175 ? -22.176 -3.149 11.237 1.00 90.19 175 THR A O 1
ATOM 1428 N N . LYS A 1 176 ? -21.068 -4.367 9.716 1.00 84.62 176 LYS A N 1
ATOM 1429 C CA . LYS A 1 176 ? -21.412 -3.473 8.600 1.00 84.62 176 LYS A CA 1
ATOM 1430 C C . LYS A 1 176 ? -22.903 -3.603 8.260 1.00 84.62 176 LYS A C 1
ATOM 1432 O O . LYS A 1 176 ? -23.446 -4.703 8.208 1.00 84.62 176 LYS A O 1
ATOM 1437 N N . ALA A 1 177 ? -23.570 -2.474 8.025 1.00 80.88 177 ALA A N 1
ATOM 1438 C CA . ALA A 1 177 ? -24.996 -2.431 7.695 1.00 80.88 177 ALA A CA 1
ATOM 1439 C C . ALA A 1 177 ? -25.293 -2.965 6.283 1.00 80.88 177 ALA A C 1
ATOM 1441 O O . ALA A 1 177 ? -26.347 -3.552 6.049 1.00 80.88 177 ALA A O 1
ATOM 1442 N N . LYS A 1 178 ? -24.356 -2.774 5.348 1.00 71.25 178 LYS A N 1
ATOM 1443 C CA . LYS A 1 178 ? -24.377 -3.356 4.004 1.00 71.25 178 LYS A CA 1
ATOM 1444 C C . LYS A 1 178 ? -23.128 -4.203 3.820 1.00 71.25 178 LYS A C 1
ATOM 1446 O O . LYS A 1 178 ? -22.039 -3.786 4.210 1.00 71.25 178 LYS A O 1
ATOM 1451 N N . ASP A 1 179 ? -23.296 -5.371 3.220 1.00 60.38 179 ASP A N 1
ATOM 1452 C CA . ASP A 1 179 ? -22.176 -6.240 2.895 1.00 60.38 179 ASP A CA 1
ATOM 1453 C C . ASP A 1 179 ? -21.475 -5.713 1.629 1.00 60.38 179 ASP A C 1
ATOM 1455 O O . ASP A 1 179 ? -22.088 -5.584 0.567 1.00 60.38 179 ASP A O 1
ATOM 1459 N N . GLU A 1 180 ? -20.199 -5.343 1.739 1.00 56.91 180 GLU A N 1
ATOM 1460 C CA . GLU A 1 180 ? -19.384 -4.820 0.630 1.00 56.91 180 GLU A CA 1
ATOM 1461 C C . GLU A 1 180 ? -18.836 -5.989 -0.220 1.00 56.91 180 GLU A C 1
ATOM 1463 O O . GLU A 1 180 ? -17.628 -6.153 -0.394 1.00 56.91 180 GLU A O 1
ATOM 1468 N N . LEU A 1 181 ? -19.736 -6.839 -0.732 1.00 48.22 181 LEU A N 1
ATOM 1469 C CA . LEU A 1 181 ? -19.417 -8.110 -1.411 1.00 48.22 181 LEU A CA 1
ATOM 1470 C C . LEU A 1 181 ? -18.921 -7.985 -2.857 1.00 48.22 181 LEU A C 1
ATOM 1472 O O . LEU A 1 181 ? -18.764 -8.992 -3.544 1.00 48.22 181 LEU A O 1
ATOM 1476 N N . THR A 1 182 ? -18.685 -6.785 -3.370 1.00 48.00 182 THR A N 1
ATOM 1477 C CA . THR A 1 182 ? -18.645 -6.563 -4.824 1.00 48.00 182 THR A CA 1
ATOM 1478 C C . THR A 1 182 ? -17.293 -6.803 -5.507 1.00 48.00 182 THR A C 1
ATOM 1480 O O . THR A 1 182 ? -17.161 -6.452 -6.678 1.00 48.00 182 THR A O 1
ATOM 1483 N N . LYS A 1 183 ? -16.280 -7.411 -4.863 1.00 46.28 183 LYS A N 1
ATOM 1484 C CA . LYS A 1 183 ? -14.998 -7.717 -5.542 1.00 46.28 183 LYS A CA 1
ATOM 1485 C C . LYS A 1 183 ? -14.559 -9.186 -5.448 1.00 46.28 183 LYS A C 1
ATOM 1487 O O . LYS A 1 183 ? -14.356 -9.736 -4.367 1.00 46.28 183 LYS A O 1
ATOM 1492 N N . ASN A 1 184 ? -14.380 -9.760 -6.641 1.00 46.19 184 ASN A N 1
ATOM 1493 C CA . ASN A 1 184 ? -14.007 -11.132 -6.990 1.00 46.19 184 ASN A CA 1
ATOM 1494 C C . ASN A 1 184 ? -12.594 -11.509 -6.511 1.00 46.19 184 ASN A C 1
ATOM 1496 O O . ASN A 1 184 ? -11.663 -11.335 -7.275 1.00 46.19 184 ASN A O 1
ATOM 1500 N N . HIS A 1 185 ? -12.412 -11.989 -5.281 1.00 43.50 185 HIS A N 1
ATOM 1501 C CA . HIS A 1 185 ? -11.348 -12.940 -4.890 1.00 43.50 185 HIS A CA 1
ATOM 1502 C C . HIS A 1 185 ? -11.559 -13.288 -3.408 1.00 43.50 185 HIS A C 1
ATOM 1504 O O . HIS A 1 185 ? -11.245 -12.497 -2.520 1.00 43.50 185 HIS A O 1
ATOM 1510 N N . ARG A 1 186 ? -12.154 -14.459 -3.148 1.00 51.53 186 ARG A N 1
ATOM 1511 C CA . ARG A 1 186 ? -12.462 -14.991 -1.804 1.00 51.53 186 ARG A CA 1
ATOM 1512 C C . ARG A 1 186 ? -11.479 -16.078 -1.341 1.00 51.53 186 ARG A C 1
ATOM 1514 O O . ARG A 1 186 ? -11.707 -16.713 -0.321 1.00 51.53 186 ARG A O 1
ATOM 1521 N N . GLU A 1 187 ? -10.403 -16.326 -2.081 1.00 40.59 187 GLU A N 1
ATOM 1522 C CA . GLU A 1 187 ? -9.638 -17.578 -1.955 1.00 40.59 187 GLU A CA 1
ATOM 1523 C C . GLU A 1 187 ? -8.713 -17.681 -0.730 1.00 40.59 187 GLU A C 1
ATOM 1525 O O . GLU A 1 187 ? -8.068 -18.708 -0.550 1.00 40.59 187 GLU A O 1
ATOM 1530 N N . SER A 1 188 ? -8.669 -16.687 0.165 1.00 39.44 188 SER A N 1
ATOM 1531 C CA . SER A 1 188 ? -7.821 -16.767 1.366 1.00 39.44 188 SER A CA 1
ATOM 1532 C C . SER A 1 188 ? -8.424 -16.125 2.625 1.00 39.44 188 SER A C 1
ATOM 1534 O O . SER A 1 188 ? -7.690 -15.603 3.463 1.00 39.44 188 SER A O 1
ATOM 1536 N N . ASP A 1 189 ? -9.746 -16.192 2.810 1.00 42.69 189 ASP A N 1
ATOM 1537 C CA . ASP A 1 189 ? -10.401 -15.806 4.078 1.00 42.69 189 ASP A CA 1
ATOM 1538 C C . ASP A 1 189 ? -10.215 -16.931 5.132 1.00 42.69 189 ASP A C 1
ATOM 1540 O O . ASP A 1 189 ? -11.154 -17.611 5.536 1.00 42.69 189 ASP A O 1
ATOM 1544 N N . LYS A 1 190 ? -8.962 -17.182 5.546 1.00 40.84 190 LYS A N 1
ATOM 1545 C CA . LYS A 1 190 ? -8.613 -18.088 6.664 1.00 40.84 190 LYS A CA 1
ATOM 1546 C C . LYS A 1 190 ? -8.465 -17.355 8.008 1.00 40.84 190 LYS A C 1
ATOM 1548 O O . LYS A 1 190 ? -8.100 -17.978 9.001 1.00 40.84 190 LYS A O 1
ATOM 1553 N N . GLU A 1 191 ? -8.730 -16.049 8.065 1.00 44.81 191 GLU A N 1
ATOM 1554 C CA . GLU A 1 191 ? -8.693 -15.291 9.320 1.00 44.81 191 GLU A CA 1
ATOM 1555 C C . GLU A 1 191 ? -9.961 -15.527 10.147 1.00 44.81 191 GLU A C 1
ATOM 1557 O O . GLU A 1 191 ? -11.054 -15.082 9.804 1.00 44.81 191 GLU A O 1
ATOM 1562 N N . LEU A 1 192 ? -9.782 -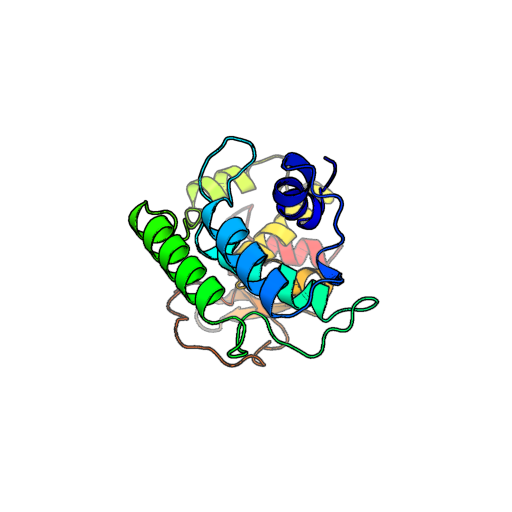16.200 11.281 1.00 42.12 192 LEU A N 1
ATOM 1563 C CA . LEU A 1 192 ? -10.829 -16.664 12.196 1.00 42.12 192 LEU A CA 1
ATOM 1564 C C . LEU A 1 192 ? -11.657 -15.545 12.875 1.00 42.12 192 LEU A C 1
ATOM 1566 O O . LEU A 1 192 ? -12.623 -15.863 13.563 1.00 42.12 192 LEU A O 1
ATOM 1570 N N . VAL A 1 193 ? -11.294 -14.260 12.729 1.00 45.62 193 VAL A N 1
ATOM 1571 C CA . VAL A 1 193 ? -11.756 -13.176 13.634 1.00 45.62 193 VAL A CA 1
ATOM 1572 C C . VAL A 1 193 ? -12.395 -11.969 12.923 1.00 45.62 193 VAL A C 1
ATOM 1574 O O . VAL A 1 193 ? -12.817 -11.027 13.586 1.00 45.62 193 VAL A O 1
ATOM 1577 N N . SER A 1 194 ? -12.501 -11.928 11.591 1.00 55.69 194 SER A N 1
ATOM 1578 C CA . SER A 1 194 ? -12.865 -10.665 10.921 1.00 55.69 194 SER A CA 1
ATOM 1579 C C . SER A 1 194 ? -14.316 -10.600 10.427 1.00 55.69 194 SER A C 1
ATOM 1581 O O . SER A 1 194 ? -14.825 -11.522 9.792 1.00 55.69 194 SER A O 1
ATOM 1583 N N . GLY A 1 195 ? -14.970 -9.454 10.658 1.00 71.81 195 GLY A N 1
ATOM 1584 C CA . GLY A 1 195 ? -16.318 -9.138 10.155 1.00 71.81 195 GLY A CA 1
ATOM 1585 C C . GLY A 1 195 ? -17.307 -8.653 11.220 1.00 71.81 195 GLY A C 1
ATOM 1586 O O . GLY A 1 195 ? -18.360 -8.102 10.880 1.00 71.81 195 GLY A O 1
ATOM 1587 N N . VAL A 1 196 ? -16.959 -8.808 12.498 1.00 85.81 196 VAL A N 1
ATOM 1588 C CA . VAL A 1 196 ? -17.725 -8.303 13.641 1.00 85.81 196 VAL A CA 1
ATOM 1589 C C . VAL A 1 196 ? -16.784 -7.739 14.701 1.00 85.81 196 VAL A C 1
ATOM 1591 O O . VAL A 1 196 ? -15.683 -8.240 14.896 1.00 85.81 196 VAL A O 1
ATOM 1594 N N . MET A 1 197 ? -17.230 -6.696 15.393 1.00 91.75 197 MET A N 1
ATOM 1595 C CA . MET A 1 197 ? -16.551 -6.126 16.557 1.00 91.75 197 MET A CA 1
ATOM 1596 C C . MET A 1 197 ? -17.373 -6.509 17.798 1.00 91.75 197 MET A C 1
ATOM 1598 O O . MET A 1 197 ? -18.482 -5.988 17.959 1.00 91.75 197 MET A O 1
ATOM 1602 N N . PRO A 1 198 ? -16.893 -7.449 18.630 1.00 91.75 198 PRO A N 1
ATOM 1603 C CA . PRO A 1 198 ? -17.686 -8.050 19.697 1.00 91.75 198 PRO A CA 1
ATOM 1604 C C . PRO A 1 198 ? -17.751 -7.171 20.947 1.00 91.75 198 PRO A C 1
ATOM 1606 O O . PRO A 1 198 ? -16.835 -6.404 21.245 1.00 91.75 198 PRO A O 1
ATOM 1609 N N . GLU A 1 199 ? -18.826 -7.306 21.716 1.00 93.50 199 GLU A N 1
ATOM 1610 C CA . GLU A 1 199 ? -18.896 -6.772 23.071 1.00 93.50 199 GLU A CA 1
ATOM 1611 C C . GLU A 1 199 ? -17.919 -7.521 23.982 1.00 93.50 199 GLU A C 1
ATOM 1613 O O . GLU A 1 199 ? -17.749 -8.736 23.886 1.00 93.50 199 GLU A O 1
ATOM 1618 N N . SER A 1 200 ? -17.269 -6.784 24.880 1.00 90.69 200 SER A N 1
ATOM 1619 C CA . SER A 1 200 ? -16.383 -7.336 25.907 1.00 90.69 200 SER A CA 1
ATOM 1620 C C . SER A 1 200 ? -16.953 -6.978 27.280 1.00 90.69 200 SER A C 1
ATOM 1622 O O . SER A 1 200 ? -16.615 -5.916 27.817 1.00 90.69 200 SER A O 1
ATOM 1624 N N . PRO A 1 201 ? -17.866 -7.801 27.832 1.00 87.19 201 PRO A N 1
ATOM 1625 C CA . PRO A 1 201 ? -18.514 -7.522 29.110 1.00 87.19 201 PRO A CA 1
ATOM 1626 C C . PRO A 1 201 ? -17.494 -7.296 30.227 1.00 87.19 201 PRO A C 1
ATOM 1628 O O . PRO A 1 201 ? -16.500 -8.008 30.324 1.00 87.19 201 PRO A O 1
ATOM 1631 N N . GLY A 1 202 ? -17.729 -6.284 31.062 1.00 83.38 202 GLY A N 1
ATOM 1632 C CA . GLY A 1 202 ? -16.838 -5.937 32.176 1.00 83.38 202 GLY A CA 1
ATOM 1633 C C . GLY A 1 202 ? -15.557 -5.189 31.783 1.00 83.38 202 GLY A C 1
ATOM 1634 O O . GLY A 1 202 ? -14.883 -4.659 32.662 1.00 83.38 202 GLY A O 1
ATOM 1635 N N . SER A 1 203 ? -15.233 -5.071 30.491 1.00 87.00 203 SER A N 1
ATOM 1636 C CA . SER A 1 203 ? -14.091 -4.272 30.042 1.00 87.00 203 SER A CA 1
ATOM 1637 C C . SER A 1 203 ? -14.454 -2.791 29.943 1.00 87.00 203 SER A C 1
ATOM 1639 O O . SER A 1 203 ? -15.351 -2.405 29.190 1.00 87.00 203 SER A O 1
ATOM 1641 N N . VAL A 1 204 ? -13.683 -1.937 30.624 1.00 85.19 204 VAL A N 1
ATOM 1642 C CA . VAL A 1 204 ? -13.745 -0.469 30.464 1.00 85.19 204 VAL A CA 1
ATOM 1643 C C . VAL A 1 204 ? -13.437 -0.055 29.017 1.00 85.19 204 VAL A C 1
ATOM 1645 O O . VAL A 1 204 ? -13.903 0.980 28.540 1.00 85.19 204 VAL A O 1
ATOM 1648 N N . TYR A 1 205 ? -12.702 -0.897 28.288 1.00 87.88 205 TYR A N 1
ATOM 1649 C CA . TYR A 1 205 ? -12.293 -0.665 26.906 1.00 87.88 205 TYR A CA 1
ATOM 1650 C C . TYR A 1 205 ? -13.181 -1.378 25.883 1.00 87.88 205 TYR A C 1
ATOM 1652 O O . TYR A 1 205 ? -12.807 -1.458 24.711 1.00 87.88 205 TYR A O 1
ATOM 1660 N N . CYS A 1 206 ? -14.364 -1.856 26.290 1.00 92.62 206 CYS A N 1
ATOM 1661 C CA . CYS A 1 206 ? -15.310 -2.534 25.407 1.00 92.62 206 CYS A CA 1
ATOM 1662 C C . CYS A 1 206 ? -15.528 -1.735 24.100 1.00 92.62 206 CYS A C 1
ATOM 1664 O O . CYS A 1 206 ? -15.935 -0.562 24.144 1.00 92.62 206 CYS A O 1
ATOM 1666 N N . PRO A 1 207 ? -15.244 -2.331 22.925 1.00 93.25 207 PRO A N 1
ATOM 1667 C CA . PRO A 1 207 ? -15.282 -1.609 21.658 1.00 93.25 207 PRO A CA 1
ATOM 1668 C C . PRO A 1 207 ? -16.725 -1.278 21.244 1.00 93.25 207 PRO A C 1
ATOM 1670 O O . PRO A 1 207 ? -16.986 -0.167 20.785 1.00 93.25 207 PRO A O 1
ATOM 1673 N N . VAL A 1 208 ? -17.694 -2.159 21.535 1.00 94.38 208 VAL A N 1
ATOM 1674 C CA . VAL A 1 208 ? -19.128 -1.889 21.313 1.00 94.38 208 VAL A CA 1
ATOM 1675 C C . VAL A 1 208 ? -19.614 -0.717 22.164 1.00 94.38 208 VAL A C 1
ATOM 1677 O O . VAL A 1 208 ? -20.222 0.207 21.627 1.00 94.38 208 VAL A O 1
ATOM 1680 N N . ALA A 1 209 ? -19.294 -0.700 23.462 1.00 93.56 209 ALA A N 1
ATOM 1681 C CA . ALA A 1 209 ? -19.691 0.390 24.356 1.00 93.56 209 ALA A CA 1
ATOM 1682 C C . ALA A 1 209 ? -19.063 1.732 23.937 1.00 93.56 209 ALA A C 1
ATOM 1684 O O . ALA A 1 209 ? -19.715 2.778 23.972 1.00 93.56 209 ALA A O 1
ATOM 1685 N N . SER A 1 210 ? -17.806 1.700 23.483 1.00 93.62 210 SER A N 1
ATOM 1686 C CA . SER A 1 210 ? -17.108 2.880 22.957 1.00 93.62 210 SER A CA 1
ATOM 1687 C C . SER A 1 210 ? -17.778 3.406 21.684 1.00 93.62 210 SER A C 1
ATOM 1689 O O . SER A 1 210 ? -18.012 4.607 21.559 1.00 93.62 210 SER A O 1
ATOM 1691 N N . ASN A 1 211 ? -18.144 2.510 20.764 1.00 93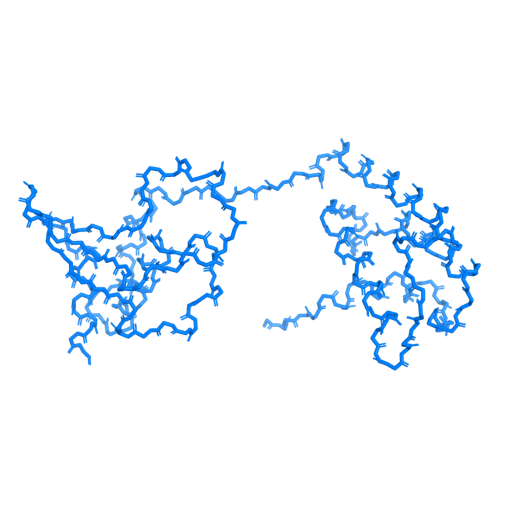.06 211 ASN A N 1
ATOM 1692 C CA . ASN A 1 211 ? -18.839 2.857 19.529 1.00 93.06 211 ASN A CA 1
ATOM 1693 C C . ASN A 1 211 ? -20.248 3.423 19.794 1.00 93.06 211 ASN A C 1
ATOM 1695 O O . ASN A 1 211 ? -20.616 4.443 19.214 1.00 93.06 211 ASN A O 1
ATOM 1699 N N . GLU A 1 212 ? -21.017 2.822 20.708 1.00 92.81 212 GLU A N 1
ATOM 1700 C CA . GLU A 1 212 ? -22.322 3.348 21.139 1.00 92.81 212 GLU A CA 1
ATOM 1701 C C . GLU A 1 212 ? -22.204 4.768 21.710 1.00 92.81 212 GLU A C 1
ATOM 1703 O O . GLU A 1 212 ? -22.980 5.651 21.341 1.00 92.81 212 GLU A O 1
ATOM 1708 N N . ASN A 1 213 ? -21.220 5.006 22.583 1.00 91.81 213 ASN A N 1
ATOM 1709 C CA . ASN A 1 213 ? -20.968 6.326 23.165 1.00 91.81 213 ASN A CA 1
ATOM 1710 C C . ASN A 1 213 ? -20.595 7.354 22.085 1.00 91.81 213 ASN A C 1
ATOM 1712 O O . ASN A 1 213 ? -21.129 8.459 22.071 1.00 91.81 213 ASN A O 1
ATOM 1716 N N . TYR A 1 214 ? -19.738 6.974 21.137 1.00 92.31 214 TYR A N 1
ATOM 1717 C CA . TYR A 1 214 ? -19.322 7.852 20.045 1.00 92.31 214 TYR A CA 1
ATOM 1718 C C . TYR A 1 214 ? -20.473 8.242 19.110 1.00 92.31 214 TYR A C 1
ATOM 1720 O O . TYR A 1 214 ? -20.576 9.402 18.730 1.00 92.31 214 TYR A O 1
ATOM 1728 N N . ILE A 1 215 ? -21.367 7.308 18.763 1.00 90.19 215 ILE A N 1
ATOM 1729 C CA . ILE A 1 215 ? -22.500 7.587 17.862 1.00 90.19 215 ILE A CA 1
ATOM 1730 C C . ILE A 1 215 ? -23.535 8.513 18.513 1.00 90.19 215 ILE A C 1
ATOM 1732 O O . ILE A 1 215 ? -24.150 9.318 17.805 1.00 90.19 215 ILE A O 1
ATOM 1736 N N . ARG A 1 216 ? -23.724 8.389 19.836 1.00 86.44 216 ARG A N 1
ATOM 1737 C CA . ARG A 1 216 ? -24.655 9.211 20.628 1.00 86.44 216 ARG A CA 1
ATOM 1738 C C . ARG A 1 216 ? -24.224 10.672 20.762 1.00 86.44 216 ARG A C 1
ATOM 1740 O O . ARG A 1 216 ? -25.086 11.502 21.033 1.00 86.44 216 ARG A O 1
ATOM 1747 N N . ARG A 1 217 ? -22.930 10.967 20.617 1.00 69.62 217 ARG A N 1
ATOM 1748 C CA . ARG A 1 217 ? -22.397 12.335 20.582 1.00 69.62 217 ARG A CA 1
ATOM 1749 C C . ARG A 1 217 ? -22.558 12.959 19.190 1.00 69.62 217 ARG A C 1
ATOM 1751 O O . ARG A 1 217 ? -22.707 14.194 19.165 1.00 69.62 217 ARG A O 1
#

Secondary structure (DSSP, 8-state):
-----THHHHSHHHHTTT----GGG--HHHHHHHHHHHHHH---TTSPPPPHHHHHHHHHHHHHHHHSTTT--SS-TTTSGGGHHHHHHHHHHHHHHHHTTTT---PPPP--HHHHHHHHHSGGG-TTSHHHHHHHHHHHHHHHH-TTTTTTGGG--TTSEEEEE-TTT--EEEEESS----SS--TT---TT-S-EE--TT-TT-HHHHHHHHHH-

pLDDT: mean 81.64, std 18.62, range [24.67, 97.31]